Protein AF-A0A948D9I6-F1 (afdb_monomer)

Radius of gyration: 40.68 Å; Cα contacts (8 Å, |Δi|>4): 259; chains: 1; bounding box: 87×54×115 Å

Nearest PDB structures (foldseek):
  5o2q-assembly1_A  TM=5.707E-01  e=1.594E-01  Homo sapiens
  5o2p-assembly1_A  TM=5.213E-01  e=1.997E-01  Homo sapiens
  5y31-assembly2_D  TM=5.642E-01  e=3.956E+00  Homo sapiens

Mean predicted aligned error: 20.5 Å

Secondary structure (DSSP, 8-state):
-PPPP-TT-EEEESS-EEETTEEEE-TT-EEEEEEE---SS-TTEEEEEEETTTTEEEEEETTTEEE-----------------PPP----------SSHHHHHHHHHHHHHHHHHHHHHHHHHHHHHHHHHHHHHHHHHTSTHHHHHHHHHHHHTT-HHHHHHT--HHHHHH-HHHHHHH---------SS-PPPPPP-----S-EEEEEEEETTEEEEEEEETTSS-EEEEEEEEETTEEEEEEEEEE-

Structure (mmCIF, N/CA/C/O backbone):
data_AF-A0A948D9I6-F1
#
_entry.id   AF-A0A948D9I6-F1
#
loop_
_atom_site.group_PDB
_atom_site.id
_atom_site.type_symbol
_atom_site.label_atom_id
_atom_site.label_alt_id
_atom_site.label_comp_id
_atom_site.label_asym_id
_atom_site.label_entity_id
_atom_site.label_seq_id
_atom_site.pdbx_PDB_ins_code
_atom_site.Cartn_x
_atom_site.Cartn_y
_atom_site.Cartn_z
_atom_site.occupancy
_atom_site.B_iso_or_equiv
_atom_site.auth_seq_id
_atom_site.auth_comp_id
_atom_site.auth_asym_id
_atom_site.auth_atom_id
_atom_site.pdbx_PDB_model_num
ATOM 1 N N . MET A 1 1 ? 28.625 -15.051 -6.502 1.00 75.62 1 MET A N 1
ATOM 2 C CA . MET A 1 1 ? 28.520 -13.600 -6.261 1.00 75.62 1 MET A CA 1
ATOM 3 C C . MET A 1 1 ? 27.244 -13.161 -6.936 1.00 75.62 1 MET A C 1
ATOM 5 O O . MET A 1 1 ? 27.144 -13.342 -8.142 1.00 75.62 1 MET A O 1
ATOM 9 N N . GLU A 1 2 ? 26.243 -12.729 -6.173 1.00 79.62 2 GLU A N 1
ATOM 10 C CA . GLU A 1 2 ? 25.077 -12.085 -6.782 1.00 79.62 2 GLU A CA 1
ATOM 11 C C . GLU A 1 2 ? 25.516 -10.707 -7.304 1.00 79.62 2 GLU A C 1
ATOM 13 O O . GLU A 1 2 ? 26.332 -10.055 -6.644 1.00 79.62 2 GLU A O 1
ATOM 18 N N . PRO A 1 3 ? 25.066 -10.293 -8.499 1.00 87.88 3 PRO A N 1
ATOM 19 C CA . PRO A 1 3 ? 25.384 -8.975 -9.026 1.00 87.88 3 PRO A CA 1
ATOM 20 C C . PRO A 1 3 ? 24.837 -7.888 -8.091 1.00 87.88 3 PRO A C 1
ATOM 22 O O . PRO A 1 3 ? 23.737 -8.004 -7.549 1.00 87.88 3 PRO A O 1
ATOM 25 N N . GLU A 1 4 ? 25.628 -6.840 -7.879 1.00 94.12 4 GLU A N 1
ATOM 26 C CA . GLU A 1 4 ? 25.226 -5.705 -7.056 1.00 94.12 4 GLU A CA 1
ATOM 27 C C . GLU A 1 4 ? 24.235 -4.829 -7.834 1.00 94.12 4 GLU A C 1
ATOM 29 O O . GLU A 1 4 ? 24.571 -4.311 -8.895 1.00 94.12 4 GLU A O 1
ATOM 34 N N . ILE A 1 5 ? 23.018 -4.682 -7.303 1.00 95.88 5 ILE A N 1
ATOM 35 C CA . ILE A 1 5 ? 21.972 -3.816 -7.866 1.00 95.88 5 ILE A CA 1
ATOM 36 C C . ILE A 1 5 ? 22.394 -2.349 -7.710 1.00 95.88 5 ILE A C 1
ATOM 38 O O . ILE A 1 5 ? 22.674 -1.919 -6.589 1.00 95.88 5 ILE A O 1
ATOM 42 N N . GLN A 1 6 ? 22.382 -1.589 -8.805 1.00 96.69 6 GLN A N 1
ATOM 43 C CA . GLN A 1 6 ? 22.727 -0.167 -8.880 1.00 96.69 6 GLN A CA 1
ATOM 44 C C . GLN A 1 6 ? 21.484 0.709 -9.148 1.00 96.69 6 GLN A C 1
ATOM 46 O O . GLN A 1 6 ? 20.477 0.224 -9.671 1.00 96.69 6 GLN A O 1
ATOM 51 N N . PRO A 1 7 ? 21.515 2.019 -8.827 1.00 97.50 7 PRO A N 1
ATOM 52 C CA . PRO A 1 7 ? 20.472 2.947 -9.261 1.00 97.50 7 PRO A CA 1
ATOM 53 C C . PRO A 1 7 ? 20.331 2.950 -10.791 1.00 97.50 7 PRO A C 1
ATOM 55 O O . PRO A 1 7 ? 21.321 3.019 -11.517 1.00 97.50 7 PRO A O 1
ATOM 58 N N . GLY A 1 8 ? 19.094 2.896 -11.278 1.00 95.81 8 GLY A N 1
ATOM 59 C CA . GLY A 1 8 ? 18.741 2.772 -12.692 1.00 95.81 8 GLY A CA 1
ATOM 60 C C . GLY A 1 8 ? 18.515 1.333 -13.162 1.00 95.81 8 GLY A C 1
ATOM 61 O O . GLY A 1 8 ? 17.932 1.142 -14.231 1.00 95.81 8 GLY A O 1
ATOM 62 N N . ASP A 1 9 ? 18.904 0.326 -12.376 1.00 96.06 9 ASP A N 1
ATOM 63 C CA . ASP A 1 9 ? 18.639 -1.068 -12.723 1.00 96.06 9 ASP A CA 1
ATOM 64 C C . ASP A 1 9 ? 17.145 -1.394 -12.637 1.00 96.06 9 ASP A C 1
ATOM 66 O O . ASP A 1 9 ? 16.429 -0.966 -11.725 1.00 96.06 9 ASP A O 1
ATOM 70 N N . VAL A 1 10 ? 16.687 -2.208 -13.589 1.00 96.00 10 VAL A N 1
ATOM 71 C CA . VAL A 1 10 ? 15.328 -2.753 -13.612 1.00 96.00 10 VAL A CA 1
ATOM 72 C C . VAL A 1 10 ? 15.345 -4.128 -12.959 1.00 96.00 10 VAL A C 1
ATOM 74 O O . VAL A 1 10 ? 15.964 -5.071 -13.456 1.00 96.00 10 VAL A O 1
ATOM 77 N N . CYS A 1 11 ? 14.639 -4.244 -11.844 1.00 96.88 11 CYS A N 1
ATOM 78 C CA . CYS A 1 11 ? 14.504 -5.474 -11.080 1.00 96.88 11 CYS A CA 1
ATOM 79 C C . CYS A 1 11 ? 13.076 -6.010 -11.175 1.00 96.88 11 CYS A C 1
ATOM 81 O O . CYS A 1 11 ? 12.123 -5.256 -11.339 1.00 96.88 11 CYS A O 1
ATOM 83 N N . GLU A 1 12 ? 12.929 -7.321 -11.055 1.00 97.50 12 GLU A N 1
ATOM 84 C CA . GLU A 1 12 ? 11.641 -7.997 -10.943 1.00 97.50 12 GLU A CA 1
ATOM 85 C C . GLU A 1 12 ? 11.328 -8.262 -9.467 1.00 97.50 12 GLU A C 1
ATOM 87 O O . GLU A 1 12 ? 12.182 -8.745 -8.717 1.00 97.50 12 GLU A O 1
ATOM 92 N N . LEU A 1 13 ? 10.103 -7.973 -9.039 1.00 97.88 13 LEU A N 1
ATOM 93 C CA . LEU A 1 13 ? 9.649 -8.271 -7.685 1.00 97.88 13 LEU A CA 1
ATOM 94 C C . LEU A 1 13 ? 9.333 -9.756 -7.495 1.00 97.88 13 LEU A C 1
ATOM 96 O O . LEU A 1 13 ? 8.512 -10.338 -8.204 1.00 97.88 13 LEU A O 1
ATOM 100 N N . ARG A 1 14 ? 9.940 -10.382 -6.482 1.00 97.75 14 ARG A N 1
ATOM 101 C CA . ARG A 1 14 ? 9.739 -11.811 -6.179 1.00 97.75 14 ARG A CA 1
ATOM 102 C C . ARG A 1 14 ? 8.359 -12.117 -5.597 1.00 97.75 14 ARG A C 1
ATOM 104 O O . ARG A 1 14 ? 7.850 -13.226 -5.790 1.00 97.75 14 ARG A O 1
ATOM 111 N N . GLY A 1 15 ? 7.775 -11.162 -4.880 1.00 96.88 15 GLY A N 1
ATOM 112 C CA . GLY A 1 15 ? 6.506 -11.293 -4.170 1.00 96.88 15 GLY A CA 1
ATOM 113 C C . GLY A 1 15 ? 5.647 -10.042 -4.296 1.00 96.88 15 GLY A C 1
ATOM 114 O O . GLY A 1 15 ? 6.069 -9.041 -4.867 1.00 96.88 15 GLY A O 1
ATOM 115 N N . GLU A 1 16 ? 4.429 -10.133 -3.776 1.00 97.56 16 GLU A N 1
ATOM 116 C CA . GLU A 1 16 ? 3.540 -8.986 -3.624 1.00 97.56 16 GLU A CA 1
ATOM 117 C C . GLU A 1 16 ? 3.951 -8.177 -2.391 1.00 97.56 16 GLU A C 1
ATOM 119 O O . GLU A 1 16 ? 4.316 -8.752 -1.362 1.00 97.56 16 GLU A O 1
ATOM 124 N N . VAL A 1 17 ? 3.883 -6.851 -2.491 1.00 97.06 17 VAL A N 1
ATOM 125 C CA . VAL A 1 17 ? 4.179 -5.945 -1.378 1.00 97.06 17 VAL A CA 1
ATOM 126 C C . VAL A 1 17 ? 2.910 -5.177 -1.037 1.00 97.06 17 VAL A C 1
ATOM 128 O O . VAL A 1 17 ? 2.450 -4.337 -1.812 1.00 97.06 17 VAL A O 1
ATOM 131 N N . THR A 1 18 ? 2.348 -5.455 0.137 1.00 97.12 18 THR A N 1
ATOM 132 C CA . THR A 1 18 ? 1.143 -4.797 0.658 1.00 97.12 18 THR A CA 1
ATOM 133 C C . THR A 1 18 ? 1.492 -3.785 1.741 1.00 97.12 18 THR A C 1
ATOM 135 O O . THR A 1 18 ? 2.233 -4.097 2.674 1.00 97.12 18 THR A O 1
ATOM 138 N N . VAL A 1 19 ? 0.915 -2.588 1.663 1.00 93.88 19 VAL A N 1
ATOM 139 C CA . VAL A 1 19 ? 1.060 -1.532 2.672 1.00 93.88 19 VAL A CA 1
ATOM 140 C C . VAL A 1 19 ? -0.320 -1.007 3.035 1.00 93.88 19 VAL A C 1
ATOM 142 O O . VAL A 1 19 ? -1.055 -0.566 2.156 1.00 93.88 19 VAL A O 1
ATOM 145 N N . ALA A 1 20 ? -0.657 -1.034 4.329 1.00 92.38 20 ALA A N 1
ATOM 146 C CA . ALA A 1 20 ? -1.967 -0.610 4.837 1.00 92.38 20 ALA A CA 1
ATOM 147 C C . ALA A 1 20 ? -3.132 -1.265 4.063 1.00 92.38 20 ALA A C 1
ATOM 149 O O . ALA A 1 20 ? -3.986 -0.578 3.505 1.00 92.38 20 ALA A O 1
ATOM 150 N N . ASP A 1 21 ? -3.094 -2.598 3.965 1.00 93.94 21 ASP A N 1
ATOM 151 C CA . ASP A 1 21 ? -4.097 -3.439 3.290 1.00 93.94 21 ASP A CA 1
ATOM 152 C C . ASP A 1 21 ? -4.298 -3.156 1.789 1.00 93.94 21 ASP A C 1
ATOM 154 O O . ASP A 1 21 ? -5.237 -3.651 1.171 1.00 93.94 21 ASP A O 1
ATOM 158 N N . SER A 1 22 ? -3.399 -2.380 1.176 1.00 93.88 22 SER A N 1
ATOM 159 C CA . SER A 1 22 ? -3.403 -2.077 -0.256 1.00 93.88 22 SER A CA 1
ATOM 160 C C . SER A 1 22 ? -2.155 -2.639 -0.931 1.00 93.88 22 SER A C 1
ATOM 162 O O . SER A 1 22 ? -1.048 -2.524 -0.401 1.00 93.88 22 SER A O 1
ATOM 164 N N . ILE A 1 23 ? -2.316 -3.216 -2.122 1.00 97.38 23 ILE A N 1
ATOM 165 C CA . ILE A 1 23 ? -1.201 -3.726 -2.929 1.00 97.38 23 ILE A CA 1
ATOM 166 C C . ILE A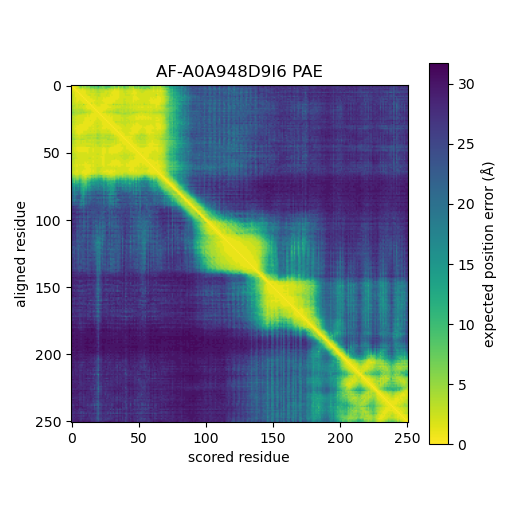 1 23 ? -0.411 -2.535 -3.479 1.00 97.38 23 ILE A C 1
ATOM 168 O O . ILE A 1 23 ? -0.924 -1.758 -4.285 1.00 97.38 23 ILE A O 1
ATOM 172 N N . ALA A 1 24 ? 0.831 -2.375 -3.020 1.00 97.81 24 ALA A N 1
ATOM 173 C CA . ALA A 1 24 ? 1.747 -1.353 -3.517 1.00 97.81 24 ALA A CA 1
ATOM 174 C C . ALA A 1 24 ? 2.506 -1.833 -4.756 1.00 97.81 24 ALA A C 1
ATOM 176 O O . ALA A 1 24 ? 2.771 -1.029 -5.651 1.00 97.81 24 ALA A O 1
ATOM 177 N N . PHE A 1 25 ? 2.827 -3.126 -4.799 1.00 98.19 25 PHE A N 1
ATOM 178 C CA . PHE A 1 25 ? 3.452 -3.762 -5.947 1.00 98.19 25 PHE A CA 1
ATOM 179 C C . PHE A 1 25 ? 2.949 -5.187 -6.134 1.00 98.19 25 PHE A C 1
ATOM 181 O O . PHE A 1 25 ? 2.835 -5.944 -5.164 1.00 98.19 25 PHE A O 1
ATOM 188 N N . ALA A 1 26 ? 2.702 -5.560 -7.384 1.00 98.12 26 ALA A N 1
ATOM 189 C CA . ALA A 1 26 ? 2.322 -6.913 -7.747 1.00 98.12 26 ALA A CA 1
ATOM 190 C C . ALA A 1 26 ? 3.552 -7.829 -7.861 1.00 98.12 26 ALA A C 1
ATOM 192 O O . ALA A 1 26 ? 4.665 -7.411 -8.187 1.00 98.12 26 ALA A O 1
ATOM 193 N N . ARG A 1 27 ? 3.345 -9.128 -7.640 1.00 97.81 27 ARG A N 1
ATOM 194 C CA . ARG A 1 27 ? 4.383 -10.136 -7.885 1.00 97.81 27 ARG A CA 1
ATOM 195 C C . ARG A 1 27 ? 4.780 -10.152 -9.366 1.00 97.81 27 ARG A C 1
ATOM 197 O O . ARG A 1 27 ? 3.914 -10.223 -10.232 1.00 97.81 27 ARG A O 1
ATOM 204 N N . GLY A 1 28 ? 6.083 -10.164 -9.645 1.00 96.62 28 GLY A N 1
ATOM 205 C CA . GLY A 1 28 ? 6.633 -10.130 -11.004 1.00 96.62 28 GLY A CA 1
ATOM 206 C C . GLY A 1 28 ? 6.649 -8.734 -11.633 1.00 96.62 28 GLY A C 1
ATOM 207 O O . GLY A 1 28 ? 7.034 -8.592 -12.793 1.00 96.62 28 GLY A O 1
ATOM 208 N N . GLU A 1 29 ? 6.235 -7.697 -10.899 1.00 97.19 29 GLU A N 1
ATOM 209 C CA . GLU A 1 29 ? 6.289 -6.321 -11.385 1.00 97.19 29 GLU A CA 1
ATOM 210 C C . GLU A 1 29 ? 7.744 -5.878 -11.586 1.00 97.19 29 GLU A C 1
ATOM 212 O O . GLU A 1 29 ? 8.629 -6.181 -10.780 1.00 97.19 29 GLU A O 1
ATOM 217 N N . LEU A 1 30 ? 7.986 -5.173 -12.693 1.00 97.00 30 LEU A N 1
ATOM 218 C CA . LEU A 1 30 ? 9.287 -4.599 -13.007 1.00 97.00 30 LEU A CA 1
ATOM 219 C C . LEU A 1 30 ? 9.382 -3.214 -12.385 1.00 97.00 30 LEU A C 1
ATOM 221 O O . LEU A 1 30 ? 8.618 -2.316 -12.735 1.00 97.00 30 LEU A O 1
ATOM 225 N N . VAL A 1 31 ? 10.348 -3.044 -11.496 1.00 97.44 31 VAL A N 1
ATOM 226 C CA . VAL A 1 31 ? 10.592 -1.795 -10.784 1.00 97.44 31 VAL A CA 1
ATOM 227 C C . VAL A 1 31 ? 11.989 -1.286 -11.096 1.00 97.44 31 VAL A C 1
ATOM 229 O O . VAL A 1 31 ? 12.951 -2.053 -11.151 1.00 97.44 31 VAL A O 1
ATOM 232 N N . THR A 1 32 ? 12.103 0.021 -11.297 1.00 97.75 32 THR A N 1
ATOM 233 C CA . THR A 1 32 ? 13.397 0.689 -11.450 1.00 97.75 32 THR A CA 1
ATOM 234 C C . THR A 1 32 ? 13.866 1.171 -10.087 1.00 97.75 32 THR A C 1
ATOM 236 O O . THR A 1 32 ? 13.123 1.859 -9.382 1.00 97.75 32 THR A O 1
ATOM 239 N N . VAL A 1 33 ? 15.098 0.828 -9.716 1.00 98.06 33 VAL A N 1
ATOM 240 C CA . VAL A 1 33 ? 15.727 1.350 -8.497 1.00 98.06 33 VAL A CA 1
ATOM 241 C C . VAL A 1 33 ? 16.101 2.810 -8.726 1.00 98.06 33 VAL A C 1
ATOM 243 O O . VAL A 1 33 ? 16.924 3.107 -9.584 1.00 98.06 33 VAL A O 1
ATOM 246 N N . GLU A 1 34 ? 15.504 3.737 -7.980 1.00 98.06 34 GLU A N 1
ATOM 247 C CA . GLU A 1 34 ? 15.797 5.171 -8.110 1.00 98.06 34 GLU A CA 1
ATOM 248 C C . GLU A 1 34 ? 17.034 5.576 -7.297 1.00 98.06 34 GLU A C 1
ATOM 250 O O . GLU A 1 34 ? 17.864 6.351 -7.766 1.00 98.06 34 GLU A O 1
ATOM 255 N N . GLU A 1 35 ? 17.161 5.059 -6.073 1.00 98.12 35 GLU A N 1
ATOM 256 C CA . GLU A 1 35 ? 18.218 5.432 -5.128 1.00 98.12 35 GLU A CA 1
ATOM 257 C C . GLU A 1 35 ? 18.557 4.249 -4.210 1.00 98.12 35 GLU A C 1
ATOM 259 O O . GLU A 1 35 ? 17.688 3.444 -3.866 1.00 98.12 35 GLU A O 1
ATOM 264 N N . ILE A 1 36 ? 19.815 4.160 -3.767 1.00 98.06 36 ILE A N 1
ATOM 265 C CA . ILE A 1 36 ? 20.234 3.245 -2.700 1.00 98.06 36 ILE A CA 1
ATOM 266 C C . ILE A 1 36 ? 20.483 4.065 -1.437 1.00 98.06 36 ILE A C 1
ATOM 268 O O . ILE A 1 36 ? 21.445 4.827 -1.356 1.00 98.06 36 ILE A O 1
ATOM 272 N N . LYS A 1 37 ? 19.624 3.893 -0.434 1.00 97.44 37 LYS A N 1
ATOM 273 C CA . LYS A 1 37 ? 19.687 4.615 0.837 1.00 97.44 37 LYS A CA 1
ATOM 274 C C . LYS A 1 37 ? 19.414 3.671 1.995 1.00 97.44 37 LYS A C 1
ATOM 276 O O . LYS A 1 37 ? 18.295 3.190 2.150 1.00 97.44 37 LYS A O 1
ATOM 281 N N . LEU A 1 38 ? 20.423 3.448 2.838 1.00 96.12 38 LEU A N 1
ATOM 282 C CA . LEU A 1 38 ? 20.274 2.618 4.032 1.00 96.12 38 LEU A CA 1
ATOM 283 C C . LEU A 1 38 ? 19.254 3.219 5.001 1.00 96.12 38 LEU A C 1
ATOM 285 O O . LEU A 1 38 ? 19.332 4.393 5.371 1.00 96.12 38 LEU A O 1
ATOM 289 N N . ASN A 1 39 ? 18.324 2.383 5.451 1.00 95.19 39 ASN A N 1
ATOM 290 C CA . ASN A 1 39 ? 17.434 2.723 6.545 1.00 95.19 39 ASN A CA 1
ATOM 291 C C . ASN A 1 39 ? 18.147 2.467 7.891 1.00 95.19 39 ASN A C 1
ATOM 293 O O . ASN A 1 39 ? 18.579 1.340 8.137 1.00 95.19 39 ASN A O 1
ATOM 297 N N . PRO A 1 40 ? 18.268 3.470 8.783 1.00 95.31 40 PRO A N 1
ATOM 298 C CA . PRO A 1 40 ? 19.004 3.324 10.041 1.00 95.31 40 PRO A CA 1
ATOM 299 C C . PRO A 1 40 ? 18.359 2.331 11.018 1.00 95.31 40 PRO A C 1
ATOM 301 O O . PRO A 1 40 ? 19.050 1.784 11.871 1.00 95.31 40 PRO A O 1
ATOM 304 N N . GLN A 1 41 ? 17.048 2.097 10.908 1.00 97.50 41 GLN A N 1
ATOM 305 C CA . GLN A 1 41 ? 16.328 1.142 11.755 1.00 97.50 41 GLN A CA 1
ATOM 306 C C . GLN A 1 41 ? 16.300 -0.264 11.147 1.00 97.50 41 GLN A C 1
ATOM 308 O O . GLN A 1 41 ? 16.227 -1.244 11.883 1.00 97.50 41 GLN A O 1
ATOM 313 N N . ARG A 1 42 ? 16.332 -0.359 9.812 1.00 96.94 42 ARG A N 1
ATOM 314 C CA . ARG A 1 42 ? 16.202 -1.614 9.057 1.00 96.94 42 ARG A CA 1
ATOM 315 C C . ARG A 1 42 ? 17.177 -1.652 7.875 1.00 96.94 42 ARG A C 1
ATOM 317 O O . ARG A 1 42 ? 16.751 -1.433 6.739 1.00 96.94 42 ARG A O 1
ATOM 324 N N . PRO A 1 43 ? 18.480 -1.890 8.112 1.00 96.25 43 PRO A N 1
ATOM 325 C CA . PRO A 1 43 ? 19.524 -1.806 7.084 1.00 96.25 43 PRO A CA 1
ATOM 326 C C . PRO A 1 43 ? 19.284 -2.692 5.856 1.00 96.25 43 PRO A C 1
ATOM 328 O O . PRO A 1 43 ? 19.828 -2.420 4.786 1.00 96.25 43 PRO A O 1
ATOM 331 N N . GLU A 1 44 ? 18.462 -3.734 5.999 1.00 96.62 44 GLU A N 1
ATOM 332 C CA . GLU A 1 44 ? 18.060 -4.618 4.913 1.00 96.62 44 GLU A CA 1
ATOM 333 C C . GLU A 1 44 ? 17.170 -3.930 3.858 1.00 96.62 44 GLU A C 1
ATOM 335 O O . GLU A 1 44 ? 17.189 -4.341 2.703 1.00 96.62 44 GLU A O 1
ATOM 340 N N . TYR A 1 45 ? 16.459 -2.847 4.202 1.00 97.75 45 TYR A N 1
ATOM 341 C CA . TYR A 1 45 ? 15.633 -2.054 3.278 1.00 97.75 45 TYR A CA 1
ATOM 342 C C . TYR A 1 45 ? 16.417 -0.857 2.749 1.00 97.75 45 TYR A C 1
ATOM 344 O O . TYR A 1 45 ? 16.408 0.228 3.337 1.00 97.75 45 TYR A O 1
ATOM 352 N N . ARG A 1 46 ? 17.116 -1.057 1.631 1.00 97.62 46 ARG A N 1
ATOM 353 C CA . ARG A 1 46 ? 18.043 -0.058 1.078 1.00 97.62 46 ARG A CA 1
ATOM 354 C C . ARG A 1 46 ? 17.692 0.444 -0.317 1.00 97.62 46 ARG A C 1
ATOM 356 O O . ARG A 1 46 ? 18.247 1.456 -0.727 1.00 97.62 46 ARG A O 1
ATOM 363 N N . TYR A 1 47 ? 16.798 -0.223 -1.042 1.00 98.25 47 TYR A N 1
ATOM 364 C CA . TYR A 1 47 ? 16.482 0.124 -2.429 1.00 98.25 47 TYR A CA 1
ATOM 365 C C . TYR A 1 47 ? 15.214 0.962 -2.499 1.00 98.25 47 TYR A C 1
ATOM 367 O O . TYR A 1 47 ? 14.136 0.470 -2.179 1.00 98.25 47 TYR A O 1
ATOM 375 N N . VAL A 1 48 ? 15.328 2.222 -2.905 1.00 98.19 48 VAL A N 1
ATOM 376 C CA . VAL A 1 48 ? 14.178 3.107 -3.094 1.00 98.19 48 VAL A CA 1
ATOM 377 C C . VAL A 1 48 ? 13.606 2.880 -4.490 1.00 98.19 48 VAL A C 1
ATOM 379 O O . VAL A 1 48 ? 14.307 3.052 -5.486 1.00 98.19 48 VAL A O 1
ATOM 382 N N . VAL A 1 49 ? 12.331 2.508 -4.558 1.00 98.19 49 VAL A N 1
ATOM 383 C CA . VAL A 1 49 ? 11.584 2.298 -5.806 1.00 98.19 49 VAL A CA 1
ATOM 384 C C . VAL A 1 49 ? 10.282 3.094 -5.792 1.00 98.19 49 VAL A C 1
ATOM 386 O O . VAL A 1 49 ? 9.689 3.323 -4.733 1.00 98.19 49 VAL A O 1
ATOM 389 N N . TYR A 1 50 ? 9.808 3.494 -6.969 1.00 98.06 50 TYR A N 1
ATOM 390 C CA . TYR A 1 50 ? 8.528 4.180 -7.135 1.00 98.06 50 TYR A CA 1
ATOM 391 C C . TYR A 1 50 ? 7.417 3.193 -7.516 1.00 98.06 50 TYR A C 1
ATOM 393 O O . TYR A 1 50 ? 7.519 2.494 -8.521 1.00 98.06 50 TYR A O 1
ATOM 401 N N . SER A 1 51 ? 6.339 3.156 -6.731 1.00 97.69 51 SER A N 1
ATOM 402 C CA . SER A 1 51 ? 5.118 2.411 -7.056 1.00 97.69 51 SER A CA 1
ATOM 403 C C . SER A 1 51 ? 4.226 3.254 -7.957 1.00 97.69 51 SER A C 1
ATOM 405 O O . SER A 1 51 ? 3.737 4.313 -7.551 1.00 97.69 51 SER A O 1
ATOM 407 N N . THR A 1 52 ? 3.955 2.753 -9.160 1.00 95.94 52 THR A N 1
ATOM 408 C CA . THR A 1 52 ? 3.014 3.394 -10.091 1.00 95.94 52 THR A CA 1
ATOM 409 C C . THR A 1 52 ? 1.564 3.265 -9.622 1.00 95.94 52 THR A C 1
ATOM 411 O O . THR A 1 52 ? 0.773 4.180 -9.838 1.00 95.94 52 THR A O 1
ATOM 414 N N . MET A 1 53 ? 1.223 2.177 -8.918 1.00 94.25 53 MET A N 1
ATOM 415 C CA . MET A 1 53 ? -0.126 1.937 -8.394 1.00 94.25 53 MET A CA 1
ATOM 416 C C . MET A 1 53 ? -0.518 2.930 -7.297 1.00 94.25 53 MET A C 1
ATOM 418 O O . MET A 1 53 ? -1.635 3.440 -7.286 1.00 94.25 53 MET A O 1
ATOM 422 N N . THR A 1 54 ? 0.396 3.211 -6.366 1.00 96.62 54 THR A N 1
ATOM 423 C CA . THR A 1 54 ? 0.112 4.072 -5.203 1.00 96.62 54 THR A CA 1
ATOM 424 C C . THR A 1 54 ? 0.644 5.496 -5.356 1.00 96.62 54 THR A C 1
ATOM 426 O O . THR A 1 54 ? 0.294 6.370 -4.560 1.00 96.62 54 THR A O 1
ATOM 429 N N . GLY A 1 55 ? 1.502 5.744 -6.350 1.00 96.75 55 GLY A N 1
ATOM 430 C CA . GLY A 1 55 ? 2.146 7.033 -6.587 1.00 96.75 55 GLY A CA 1
ATOM 431 C C . GLY A 1 55 ? 3.168 7.432 -5.515 1.00 96.75 55 GLY A C 1
ATOM 432 O O . GLY A 1 55 ? 3.428 8.622 -5.330 1.00 96.75 55 GLY A O 1
ATOM 433 N N . LYS A 1 56 ? 3.717 6.463 -4.771 1.00 98.00 56 LYS A N 1
ATOM 434 C CA . LYS A 1 56 ? 4.623 6.681 -3.630 1.00 98.00 56 LYS A CA 1
ATOM 435 C C . LYS A 1 56 ? 5.934 5.914 -3.790 1.00 98.00 56 LYS A C 1
ATOM 437 O O . LYS A 1 56 ? 6.005 4.925 -4.514 1.00 98.00 56 LYS A O 1
ATOM 442 N N . ARG A 1 57 ? 6.969 6.370 -3.078 1.00 97.94 57 ARG A N 1
ATOM 443 C CA . ARG A 1 57 ? 8.260 5.678 -2.977 1.00 97.94 57 ARG A CA 1
ATOM 444 C C . ARG A 1 57 ? 8.274 4.724 -1.794 1.00 97.94 57 ARG A C 1
ATOM 446 O O . ARG A 1 57 ? 7.813 5.086 -0.712 1.00 97.94 57 ARG A O 1
ATOM 453 N N . PHE A 1 58 ? 8.851 3.550 -1.998 1.00 97.88 58 PHE A N 1
ATOM 454 C CA . PHE A 1 58 ? 9.021 2.524 -0.976 1.00 97.88 58 PHE A CA 1
ATOM 455 C C . PHE A 1 58 ? 10.478 2.098 -0.926 1.00 97.88 58 PHE A C 1
ATOM 457 O O . PHE A 1 58 ? 11.160 2.079 -1.947 1.00 97.88 58 PHE A O 1
ATOM 464 N N . GLN A 1 59 ? 10.948 1.765 0.272 1.00 97.88 59 GLN A N 1
ATOM 465 C CA . GLN A 1 59 ? 12.212 1.064 0.429 1.00 97.88 59 GLN A CA 1
ATOM 466 C C . GLN A 1 59 ? 11.928 -0.431 0.387 1.00 97.88 59 GLN A C 1
ATOM 468 O O . GLN A 1 59 ? 11.040 -0.892 1.101 1.00 97.88 59 GLN A O 1
ATOM 473 N N . LEU A 1 60 ? 12.674 -1.159 -0.435 1.00 97.94 60 LEU A N 1
ATOM 474 C CA . LEU A 1 60 ? 12.620 -2.608 -0.562 1.00 97.94 60 LEU A CA 1
ATOM 475 C C . LEU A 1 60 ? 13.939 -3.238 -0.129 1.00 97.94 60 LEU A C 1
ATOM 477 O O . LEU A 1 60 ? 15.008 -2.612 -0.155 1.00 97.94 60 LEU A O 1
ATOM 481 N N . SER A 1 61 ? 13.832 -4.497 0.267 1.00 97.69 61 SER A N 1
ATOM 482 C CA . SER A 1 61 ? 14.956 -5.351 0.612 1.00 97.69 61 SER A CA 1
ATOM 483 C C . SER A 1 61 ? 15.531 -6.082 -0.599 1.00 97.69 61 SER A C 1
ATOM 485 O O . SER A 1 61 ? 14.879 -6.268 -1.627 1.00 97.69 61 SER A O 1
ATOM 487 N N . ASP A 1 62 ? 16.773 -6.536 -0.462 1.00 96.81 62 ASP A N 1
ATOM 488 C CA . ASP A 1 62 ? 17.439 -7.431 -1.414 1.00 96.81 62 ASP A CA 1
ATOM 489 C C . ASP A 1 62 ? 16.642 -8.722 -1.672 1.00 96.81 62 ASP A C 1
ATOM 491 O O . ASP A 1 62 ? 16.603 -9.223 -2.792 1.00 96.81 62 ASP A O 1
ATOM 495 N N . ARG A 1 63 ? 15.947 -9.236 -0.652 1.00 97.00 63 ARG A N 1
ATOM 496 C CA . ARG A 1 63 ? 15.118 -10.447 -0.745 1.00 97.00 63 ARG A CA 1
ATOM 497 C C . ARG A 1 63 ? 13.882 -10.277 -1.618 1.00 97.00 63 ARG A C 1
ATOM 499 O O . ARG A 1 63 ? 13.383 -11.274 -2.135 1.00 97.00 63 ARG A O 1
ATOM 506 N N . GLU A 1 64 ? 13.374 -9.058 -1.750 1.00 97.44 64 GLU A N 1
ATOM 507 C CA . GLU A 1 64 ? 12.179 -8.755 -2.544 1.00 97.44 64 GLU A CA 1
ATOM 508 C C . GLU A 1 64 ? 12.518 -8.565 -4.022 1.00 97.44 64 GLU A C 1
ATOM 510 O O . GLU A 1 64 ? 11.669 -8.806 -4.879 1.00 97.44 64 GLU A O 1
ATOM 515 N N . LEU A 1 65 ? 13.764 -8.204 -4.332 1.00 97.38 65 LEU A N 1
ATOM 516 C CA . LEU A 1 65 ? 14.214 -7.923 -5.687 1.00 97.38 65 LEU A CA 1
ATOM 517 C C . LEU A 1 65 ? 14.927 -9.133 -6.303 1.00 97.38 65 LEU A C 1
ATOM 519 O O . LEU A 1 65 ? 15.722 -9.847 -5.691 1.00 97.38 65 LEU A O 1
ATOM 523 N N . LYS A 1 66 ? 14.640 -9.385 -7.574 1.00 96.50 66 LYS A N 1
ATOM 524 C CA . LYS A 1 66 ? 15.417 -10.269 -8.432 1.00 96.50 66 LYS A CA 1
ATOM 525 C C . LYS A 1 66 ? 15.950 -9.419 -9.568 1.00 96.50 66 LYS A C 1
ATOM 527 O O . LYS A 1 66 ? 15.169 -8.869 -10.340 1.00 96.50 66 LYS A O 1
ATOM 532 N N . MET A 1 67 ? 17.272 -9.302 -9.670 1.00 93.94 67 MET A N 1
ATOM 533 C CA . MET A 1 67 ? 17.869 -8.620 -10.810 1.00 93.94 67 MET A CA 1
ATOM 534 C C . MET A 1 67 ? 17.416 -9.355 -12.066 1.00 93.94 67 MET A C 1
ATOM 536 O O . MET A 1 67 ? 17.637 -10.565 -12.200 1.00 93.94 67 MET A O 1
ATOM 540 N N . ARG A 1 68 ? 16.714 -8.646 -12.952 1.00 88.06 68 ARG A N 1
ATOM 541 C CA . ARG A 1 68 ? 16.398 -9.215 -14.249 1.00 88.06 68 ARG A CA 1
ATOM 542 C C . ARG A 1 68 ? 17.734 -9.295 -14.954 1.00 88.06 68 ARG A C 1
ATOM 544 O O . ARG A 1 68 ? 18.366 -8.264 -15.174 1.00 88.06 68 ARG A O 1
ATOM 551 N N . GLU A 1 69 ? 18.188 -10.514 -15.236 1.00 84.44 69 GLU A N 1
ATOM 552 C CA . GLU A 1 69 ? 19.328 -10.709 -16.119 1.00 84.44 69 GLU A CA 1
ATOM 553 C C . GLU A 1 69 ? 19.024 -9.860 -17.339 1.00 84.44 69 GLU A C 1
ATOM 555 O O . GLU A 1 69 ? 17.954 -10.023 -17.939 1.00 84.44 69 GLU A O 1
ATOM 560 N N . LYS A 1 70 ? 19.861 -8.841 -17.571 1.00 73.94 70 LYS A N 1
ATOM 561 C CA . LYS A 1 70 ? 19.692 -7.902 -18.668 1.00 73.94 70 LYS A CA 1
ATOM 562 C C . LYS A 1 70 ? 19.684 -8.792 -19.889 1.00 73.94 70 LYS A C 1
ATOM 564 O O . LYS A 1 70 ? 20.748 -9.233 -20.310 1.00 73.94 70 LYS A O 1
ATOM 569 N N . ALA A 1 71 ? 18.483 -9.148 -20.355 1.00 66.31 71 ALA A N 1
ATOM 570 C CA . ALA A 1 71 ? 18.306 -9.926 -21.557 1.00 66.31 71 ALA A CA 1
ATOM 571 C C . ALA A 1 71 ? 19.061 -9.085 -22.553 1.00 66.31 71 ALA A C 1
ATOM 573 O O . ALA A 1 71 ? 18.669 -7.933 -22.756 1.00 66.31 71 ALA A O 1
ATOM 574 N N . PHE A 1 72 ? 20.232 -9.581 -22.962 1.00 58.47 72 PHE A N 1
ATOM 575 C CA . PHE A 1 72 ? 21.126 -8.891 -23.866 1.00 58.47 72 PHE A CA 1
ATOM 576 C C . PHE A 1 72 ? 20.201 -8.523 -25.006 1.00 58.47 72 PHE A C 1
ATOM 578 O O . PHE A 1 72 ? 19.748 -9.410 -25.731 1.00 58.47 72 PHE A O 1
ATOM 585 N N . ALA A 1 73 ? 19.778 -7.253 -25.050 1.00 56.69 73 ALA A N 1
ATOM 586 C CA . ALA A 1 73 ? 19.035 -6.755 -26.179 1.00 56.69 73 ALA A CA 1
ATOM 587 C C . ALA A 1 73 ? 19.989 -7.115 -27.304 1.00 56.69 73 ALA A C 1
ATOM 589 O O . ALA A 1 73 ? 21.144 -6.678 -27.194 1.00 56.69 73 ALA A O 1
ATOM 590 N N . PRO A 1 74 ? 19.608 -8.033 -28.222 1.00 62.75 74 PRO A N 1
ATOM 591 C CA . PRO A 1 74 ? 20.519 -8.477 -29.259 1.00 62.75 74 PRO A CA 1
ATOM 592 C C . PRO A 1 74 ? 21.058 -7.184 -29.805 1.00 62.75 74 PRO A C 1
ATOM 594 O O . PRO A 1 74 ? 20.238 -6.319 -30.133 1.00 62.75 74 PRO A O 1
ATOM 597 N N . GLU A 1 75 ? 22.377 -6.996 -29.673 1.00 55.94 75 GLU A N 1
ATOM 598 C CA . GLU A 1 75 ? 23.037 -5.773 -30.081 1.00 55.94 75 GLU A CA 1
ATOM 599 C C . GLU A 1 75 ? 22.425 -5.508 -31.438 1.00 55.94 75 GLU A C 1
ATOM 601 O O . GLU A 1 75 ? 22.592 -6.303 -32.368 1.00 55.94 75 GLU A O 1
ATOM 606 N N . TYR A 1 76 ? 21.575 -4.481 -31.510 1.00 51.94 76 TYR A N 1
ATOM 607 C CA . TYR A 1 76 ? 21.123 -3.983 -32.780 1.00 51.94 76 TYR A CA 1
ATOM 608 C C . TYR A 1 76 ? 22.426 -3.362 -33.244 1.00 51.94 76 TYR A C 1
ATOM 610 O O . TYR A 1 76 ? 22.714 -2.194 -32.985 1.00 51.94 76 TYR A O 1
ATOM 618 N N . HIS A 1 77 ? 23.291 -4.205 -33.819 1.00 51.94 77 HIS A N 1
ATOM 619 C CA . HIS A 1 77 ? 24.187 -3.818 -34.860 1.00 51.94 77 HIS A CA 1
ATOM 620 C C . HIS A 1 77 ? 23.232 -3.125 -35.800 1.00 51.94 77 HIS A C 1
ATOM 622 O O . HIS A 1 77 ? 22.508 -3.742 -36.580 1.00 51.94 77 HIS A O 1
ATOM 628 N N . SER A 1 78 ? 23.147 -1.817 -35.587 1.00 56.94 78 SER A N 1
ATOM 629 C CA . SER A 1 78 ? 22.763 -0.857 -36.572 1.00 56.94 78 SER A CA 1
ATOM 630 C C . SER A 1 78 ? 23.787 -1.117 -37.663 1.00 56.94 78 SER A C 1
ATOM 632 O O . SER A 1 78 ? 24.845 -0.496 -37.732 1.00 56.94 78 SER A O 1
ATOM 634 N N . ALA A 1 79 ? 23.519 -2.157 -38.456 1.00 58.03 79 ALA A N 1
ATOM 635 C CA . ALA A 1 79 ? 23.809 -2.156 -39.853 1.00 58.03 79 ALA A CA 1
ATOM 636 C C . ALA A 1 79 ? 23.113 -0.883 -40.300 1.00 58.03 79 ALA A C 1
ATOM 638 O O . ALA A 1 79 ? 21.913 -0.853 -40.563 1.00 58.03 79 ALA A O 1
ATOM 639 N N . ALA A 1 80 ? 23.866 0.211 -40.215 1.00 56.69 80 ALA A N 1
ATOM 640 C CA . ALA A 1 80 ? 23.643 1.380 -41.004 1.00 56.69 80 ALA A CA 1
ATOM 641 C C . ALA A 1 80 ? 23.685 0.851 -42.433 1.00 56.69 80 ALA A C 1
ATOM 643 O O . ALA A 1 80 ? 24.734 0.817 -43.072 1.00 56.69 80 ALA A O 1
ATOM 644 N N . GLU A 1 81 ? 22.552 0.334 -42.903 1.00 58.78 81 GLU A N 1
ATOM 645 C CA . GLU A 1 81 ? 22.292 0.318 -44.317 1.00 58.78 81 GLU A CA 1
ATOM 646 C C . GLU A 1 81 ? 22.462 1.780 -44.735 1.00 58.78 81 GLU A C 1
ATOM 648 O O . GLU A 1 81 ? 21.846 2.666 -44.129 1.00 58.78 81 GLU A O 1
ATOM 653 N N . PRO A 1 82 ? 23.380 2.081 -45.664 1.00 57.16 82 PRO A N 1
ATOM 654 C CA . PRO A 1 82 ? 23.523 3.420 -46.189 1.00 57.16 82 PRO A CA 1
ATOM 655 C C . PRO A 1 82 ? 22.218 3.749 -46.911 1.00 57.16 82 PRO A C 1
ATOM 657 O O . PRO A 1 82 ? 22.009 3.364 -48.061 1.00 57.16 82 PRO A O 1
ATOM 660 N N . TRP A 1 83 ? 21.313 4.421 -46.199 1.00 59.25 83 TRP A N 1
ATOM 661 C CA . TRP A 1 83 ? 20.074 4.944 -46.743 1.00 59.25 83 TRP A CA 1
ATOM 662 C C . TRP A 1 83 ? 20.432 5.810 -47.944 1.00 59.25 83 TRP A C 1
ATOM 664 O O . TRP A 1 83 ? 21.001 6.894 -47.824 1.00 59.25 83 TRP A O 1
ATOM 674 N N . SER A 1 84 ? 20.129 5.278 -49.122 1.00 56.50 84 SER A N 1
ATOM 675 C CA . SER A 1 84 ? 20.134 6.027 -50.363 1.00 56.50 84 SER A CA 1
ATOM 676 C C . SER A 1 84 ? 18.993 7.027 -50.245 1.00 56.50 84 SER A C 1
ATOM 678 O O . SER A 1 84 ? 17.832 6.632 -50.143 1.00 56.50 84 SER A O 1
ATOM 680 N N . SER A 1 85 ? 19.323 8.312 -50.188 1.00 64.50 85 SER A N 1
ATOM 681 C CA . SER A 1 85 ? 18.342 9.391 -50.150 1.00 64.50 85 SER A CA 1
ATOM 682 C C . SER A 1 85 ? 17.318 9.218 -51.282 1.00 64.50 85 SER A C 1
ATOM 684 O O . SER A 1 85 ? 17.728 9.144 -52.445 1.00 64.50 85 SER A O 1
ATOM 686 N N . PRO A 1 86 ? 16.003 9.173 -51.008 1.00 67.94 86 PRO A N 1
ATOM 687 C CA . PRO A 1 86 ? 15.018 9.273 -52.072 1.00 67.94 86 PRO A CA 1
ATOM 688 C C . PRO A 1 86 ? 15.077 10.678 -52.706 1.00 67.94 86 PRO A C 1
ATOM 690 O O . PRO A 1 86 ? 15.348 11.663 -52.009 1.00 67.94 86 PRO A O 1
ATOM 693 N N . PRO A 1 87 ? 14.856 10.796 -54.027 1.00 62.25 87 PRO A N 1
ATOM 694 C CA . PRO A 1 87 ? 14.935 12.065 -54.735 1.00 62.25 87 PRO A CA 1
ATOM 695 C C . PRO A 1 87 ? 13.855 13.041 -54.257 1.00 62.25 87 PRO A C 1
ATOM 697 O O . PRO A 1 87 ? 12.675 12.710 -54.160 1.00 62.25 87 PRO A O 1
ATOM 700 N N . ILE A 1 88 ? 14.298 14.268 -53.989 1.00 55.75 88 ILE A N 1
ATOM 701 C CA . ILE A 1 88 ? 13.481 15.439 -53.668 1.00 55.75 88 ILE A CA 1
ATOM 702 C C . ILE A 1 88 ? 12.552 15.721 -54.857 1.00 55.75 88 ILE A C 1
ATOM 704 O O . ILE A 1 88 ? 12.989 16.201 -55.902 1.00 55.75 88 ILE A O 1
ATOM 708 N N . GLY A 1 89 ? 11.268 15.403 -54.698 1.00 53.84 89 GLY A N 1
ATOM 709 C CA . GLY A 1 89 ? 10.205 15.830 -55.602 1.00 53.84 89 GLY A CA 1
ATOM 710 C C . GLY A 1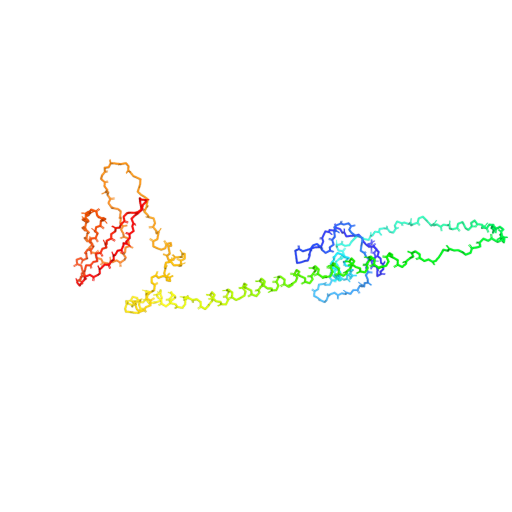 89 ? 9.694 17.223 -55.208 1.00 53.84 89 GLY A C 1
ATOM 711 O O . GLY A 1 89 ? 9.404 17.440 -54.029 1.00 53.84 89 GLY A O 1
ATOM 712 N N . PRO A 1 90 ? 9.571 18.178 -56.145 1.00 64.06 90 PRO A N 1
ATOM 713 C CA . PRO A 1 90 ? 8.974 19.474 -55.872 1.00 64.06 90 PRO A CA 1
ATOM 714 C C . PRO A 1 90 ? 7.452 19.409 -56.070 1.00 64.06 90 PRO A C 1
ATOM 716 O O . PRO A 1 90 ? 6.980 19.089 -57.158 1.00 64.06 90 PRO A O 1
ATOM 719 N N . GLY A 1 91 ? 6.687 19.793 -55.047 1.00 55.28 91 GLY A N 1
ATOM 720 C CA . GLY A 1 91 ? 5.290 20.215 -55.210 1.00 55.28 91 GLY A CA 1
ATOM 721 C C . GLY A 1 91 ? 4.247 19.335 -54.518 1.00 55.28 91 GLY A C 1
ATOM 722 O O . GLY A 1 91 ? 4.126 18.148 -54.798 1.00 55.28 91 GLY A O 1
ATOM 723 N N . GLY A 1 92 ? 3.458 19.963 -53.644 1.00 45.47 92 GLY A N 1
ATOM 724 C CA . GLY A 1 92 ? 2.329 19.356 -52.933 1.00 45.47 92 GLY A CA 1
ATOM 725 C C . GLY A 1 92 ? 2.143 19.979 -51.548 1.00 45.47 92 GLY A C 1
ATOM 726 O O . GLY A 1 92 ? 2.438 19.349 -50.546 1.00 45.47 92 GLY A O 1
ATOM 727 N N . SER A 1 93 ? 1.942 21.295 -51.483 1.00 50.66 93 SER A N 1
ATOM 728 C CA . SER A 1 93 ? 0.668 21.901 -51.055 1.00 50.66 93 SER A CA 1
ATOM 729 C C . SER A 1 93 ? 0.272 21.584 -49.608 1.00 50.66 93 SER A C 1
ATOM 731 O O . SER A 1 93 ? -0.193 20.500 -49.278 1.00 50.66 93 SER A O 1
ATOM 733 N N . ALA A 1 94 ? 0.451 22.602 -48.769 1.00 56.50 94 ALA A N 1
ATOM 734 C CA . ALA A 1 94 ? -0.048 22.725 -47.411 1.00 56.50 94 ALA A CA 1
ATOM 735 C C . ALA A 1 94 ? -1.554 22.440 -47.305 1.00 56.50 94 ALA A C 1
ATOM 737 O O . ALA A 1 94 ? -2.301 23.136 -47.982 1.00 56.50 94 ALA A O 1
ATOM 738 N N . ASP A 1 95 ? -1.978 21.505 -46.438 1.00 51.97 95 ASP A N 1
ATOM 739 C CA . ASP A 1 95 ? -3.231 21.637 -45.662 1.00 51.97 95 ASP A CA 1
ATOM 740 C C . ASP A 1 95 ? -3.427 20.571 -44.548 1.00 51.97 95 ASP A C 1
ATOM 742 O O . ASP A 1 95 ? -4.429 19.857 -44.498 1.00 51.97 95 ASP A O 1
ATOM 746 N N . HIS A 1 96 ? -2.470 20.409 -43.625 1.00 51.72 96 HIS A N 1
ATOM 747 C CA . HIS A 1 96 ? -2.636 19.503 -42.471 1.00 51.72 96 HIS A CA 1
ATOM 748 C C . HIS A 1 96 ? -2.214 20.167 -41.165 1.00 51.72 96 HIS A C 1
ATOM 750 O O . HIS A 1 96 ? -1.224 19.806 -40.537 1.00 51.72 96 HIS A O 1
ATOM 756 N N . GLY A 1 97 ? -2.982 21.157 -40.732 1.00 48.88 97 GLY A N 1
ATOM 757 C CA . GLY A 1 97 ? -2.832 21.704 -39.394 1.00 48.88 97 GLY A CA 1
ATOM 758 C C . GLY A 1 97 ? -4.137 22.317 -38.957 1.00 48.88 97 GLY A C 1
ATOM 759 O O . GLY A 1 97 ? -4.334 23.480 -39.251 1.00 48.88 97 GLY A O 1
ATOM 760 N N . LEU A 1 98 ? -5.013 21.533 -38.315 1.00 57.84 98 LEU A N 1
ATOM 761 C CA . LEU A 1 98 ? -6.117 22.026 -37.466 1.00 57.84 98 LEU A CA 1
ATOM 762 C C . LEU A 1 98 ? -6.883 20.917 -36.699 1.00 57.84 98 LEU A C 1
ATOM 764 O O . LEU A 1 98 ? -7.785 21.239 -35.933 1.00 57.84 98 LEU A O 1
ATOM 768 N N . THR A 1 99 ? -6.547 19.624 -36.820 1.00 54.59 99 THR A N 1
ATOM 769 C CA . THR A 1 99 ? -7.276 18.548 -36.105 1.00 54.59 99 THR A CA 1
ATOM 770 C C . THR A 1 99 ? -6.748 18.211 -34.706 1.00 54.59 99 THR A C 1
ATOM 772 O O . THR A 1 99 ? -7.452 17.543 -33.955 1.00 54.59 99 THR A O 1
ATOM 775 N N . HIS A 1 100 ? -5.576 18.706 -34.291 1.00 53.94 100 HIS A N 1
ATOM 776 C CA . HIS A 1 100 ? -4.986 18.308 -33.002 1.00 53.94 100 HIS A CA 1
ATOM 777 C C . HIS A 1 100 ? -5.542 19.040 -31.767 1.00 53.94 100 HIS A C 1
ATOM 779 O O . HIS A 1 100 ? -5.264 18.636 -30.639 1.00 53.94 100 HIS A O 1
ATOM 785 N N . THR A 1 101 ? -6.329 20.105 -31.937 1.00 54.16 101 THR A N 1
ATOM 786 C CA . THR A 1 101 ? -6.853 20.885 -30.801 1.00 54.16 101 THR A CA 1
ATOM 787 C C . THR A 1 101 ? -8.128 20.302 -30.193 1.00 54.16 101 THR A C 1
ATOM 789 O O . THR A 1 101 ? -8.405 20.570 -29.028 1.00 54.16 101 THR A O 1
ATOM 792 N N . ARG A 1 102 ? -8.877 19.464 -30.926 1.00 56.12 102 ARG A N 1
ATOM 793 C CA . ARG A 1 102 ? -10.112 18.836 -30.417 1.00 56.12 102 ARG A CA 1
ATOM 794 C C . ARG A 1 102 ? -9.848 17.688 -29.438 1.00 56.12 102 ARG A C 1
ATOM 796 O O . ARG A 1 102 ? -10.595 17.518 -28.485 1.00 56.12 102 ARG A O 1
ATOM 803 N N . GLU A 1 103 ? -8.754 16.955 -29.625 1.00 57.84 103 GLU A N 1
ATOM 804 C CA . GLU A 1 103 ? -8.401 15.805 -28.778 1.00 57.84 103 GLU A CA 1
ATOM 805 C C . GLU A 1 103 ? -7.907 16.231 -27.380 1.00 57.84 103 GLU A C 1
ATOM 807 O O . GLU A 1 103 ? -8.167 15.571 -26.374 1.00 57.84 103 GLU A O 1
ATOM 812 N N . LEU A 1 104 ? -7.261 17.399 -27.292 1.00 64.12 104 LEU A N 1
ATOM 813 C CA . LEU A 1 104 ? -6.842 17.999 -26.022 1.00 64.12 104 LEU A CA 1
ATOM 814 C C . LEU A 1 104 ? -8.030 18.519 -25.198 1.00 64.12 104 LEU A C 1
ATOM 816 O O . LEU A 1 104 ? -7.992 18.464 -23.970 1.00 64.12 104 LEU A O 1
ATOM 820 N N . GLU A 1 105 ? -9.093 18.993 -25.850 1.00 66.19 105 GLU A N 1
ATOM 821 C CA . GLU A 1 105 ? -10.272 19.526 -25.161 1.00 66.19 105 GLU A CA 1
ATOM 822 C C . GLU A 1 105 ? -11.088 18.416 -24.473 1.00 66.19 105 GLU A C 1
ATOM 824 O O . GLU A 1 105 ? -11.511 18.577 -23.323 1.00 66.19 105 GLU A O 1
ATOM 829 N N . ASP A 1 106 ? -11.220 17.255 -25.121 1.00 72.00 106 ASP A N 1
ATOM 830 C CA . ASP A 1 106 ? -11.898 16.092 -24.538 1.00 72.00 106 ASP A CA 1
ATOM 831 C C . ASP A 1 106 ? -11.081 15.470 -23.389 1.00 72.00 106 ASP A C 1
ATOM 833 O O . ASP A 1 106 ? -11.645 15.096 -22.356 1.00 72.00 106 ASP A O 1
ATOM 837 N N . SER A 1 107 ? -9.745 15.472 -23.484 1.00 70.19 107 SER A N 1
ATOM 838 C CA . SER A 1 107 ? -8.866 14.992 -22.404 1.00 70.19 107 SER A CA 1
ATOM 839 C C . SER A 1 107 ? -8.906 15.882 -21.147 1.00 70.19 107 SER A C 1
ATOM 841 O O . SER A 1 107 ? -8.875 15.385 -20.016 1.00 70.19 107 SER A O 1
ATOM 843 N N . ILE A 1 108 ? -9.048 17.205 -21.305 1.00 72.75 108 ILE A N 1
ATOM 844 C CA . ILE A 1 108 ? -9.171 18.133 -20.167 1.00 72.75 108 ILE A CA 1
ATOM 845 C C . ILE A 1 108 ? -10.513 17.947 -19.442 1.00 72.75 108 ILE A C 1
ATOM 847 O O . ILE A 1 108 ? -10.550 17.985 -18.205 1.00 72.75 108 ILE A O 1
ATOM 851 N N . LYS A 1 109 ? -11.608 17.701 -20.175 1.00 72.19 109 LYS A N 1
ATOM 852 C CA . LYS A 1 109 ? -12.921 17.413 -19.572 1.00 72.19 109 LYS A CA 1
ATOM 853 C C . LYS A 1 109 ? -12.920 16.111 -18.776 1.00 72.19 109 LYS A C 1
ATOM 855 O O . LYS A 1 109 ? -13.464 16.087 -17.669 1.00 72.19 109 LYS A O 1
ATOM 860 N N . ASP A 1 110 ? -12.265 15.071 -19.284 1.00 78.25 110 ASP A N 1
ATOM 861 C CA . ASP A 1 110 ? -12.201 13.777 -18.601 1.00 78.25 110 ASP A CA 1
ATOM 862 C C . ASP A 1 110 ? -11.377 13.851 -17.298 1.00 78.25 110 ASP A C 1
ATOM 864 O O . ASP A 1 110 ? -11.792 13.372 -16.237 1.00 78.25 110 ASP A O 1
ATOM 868 N N . MET A 1 111 ? -10.264 14.598 -17.309 1.00 72.12 111 MET A N 1
ATOM 869 C CA . MET A 1 111 ? -9.493 14.866 -16.088 1.00 72.12 111 MET A CA 1
ATOM 870 C C . MET A 1 111 ? -10.265 15.691 -15.050 1.00 72.12 111 MET A C 1
ATOM 872 O O . MET A 1 111 ? -10.120 15.448 -13.846 1.00 72.12 111 MET A O 1
ATOM 876 N N . ALA A 1 112 ? -11.069 16.667 -15.481 1.00 81.25 112 ALA A N 1
ATOM 877 C CA . ALA A 1 112 ? -11.879 17.477 -14.573 1.00 81.25 112 ALA A CA 1
ATOM 878 C C . ALA A 1 112 ? -12.974 16.638 -13.898 1.00 81.25 112 ALA A C 1
ATOM 880 O O . ALA A 1 112 ? -13.169 16.749 -12.684 1.00 81.25 112 ALA A O 1
ATOM 881 N N . HIS A 1 113 ? -13.629 15.747 -14.650 1.00 86.31 113 HIS A N 1
ATOM 882 C CA . HIS A 1 113 ? -14.658 14.863 -14.108 1.00 86.31 113 HIS A CA 1
ATOM 883 C C . HIS A 1 113 ? -14.077 13.880 -13.086 1.00 86.31 113 HIS A C 1
ATOM 885 O O . HIS A 1 113 ? -14.590 13.764 -11.971 1.00 86.31 113 HIS A O 1
ATOM 891 N N . ARG A 1 114 ? -12.936 13.251 -13.400 1.00 83.56 114 ARG A N 1
ATOM 892 C CA . ARG A 1 114 ? -12.278 12.300 -12.493 1.00 83.56 114 ARG A CA 1
ATOM 893 C C . ARG A 1 114 ? -11.843 12.949 -11.176 1.00 83.56 114 ARG A C 1
ATOM 895 O O . ARG A 1 114 ? -12.040 12.366 -10.112 1.00 83.56 114 ARG A O 1
ATOM 902 N N . LYS A 1 115 ? -11.301 14.172 -11.221 1.00 88.44 115 LYS A N 1
ATOM 903 C CA . LYS A 1 115 ? -10.951 14.930 -10.006 1.00 88.44 115 LYS A CA 1
ATOM 904 C C . LYS A 1 115 ? -12.189 15.295 -9.190 1.00 88.44 115 LYS A C 1
ATOM 906 O O . LYS A 1 115 ? -12.167 15.155 -7.971 1.00 88.44 115 LYS A O 1
ATOM 911 N N . TRP A 1 116 ? -13.269 15.717 -9.845 1.00 94.50 116 TRP A N 1
ATOM 912 C CA . TRP A 1 116 ? -14.512 16.074 -9.162 1.00 94.50 116 TRP A CA 1
ATOM 913 C C . TRP A 1 116 ? -15.136 14.878 -8.427 1.00 94.50 116 TRP A C 1
ATOM 915 O O . TRP A 1 116 ? -15.527 15.016 -7.270 1.00 94.50 116 TRP A O 1
ATOM 925 N N . VAL A 1 117 ? -15.125 13.686 -9.037 1.00 93.31 117 VAL A N 1
ATOM 926 C CA . VAL A 1 117 ? -15.579 12.443 -8.387 1.00 93.31 117 VAL A CA 1
ATOM 927 C C . VAL A 1 117 ? -14.735 12.117 -7.150 1.00 93.31 117 VAL A C 1
ATOM 929 O O . VAL A 1 117 ? -15.290 11.786 -6.104 1.00 93.31 117 VAL A O 1
ATOM 932 N N . ILE A 1 118 ? -13.408 12.272 -7.219 1.00 93.38 118 ILE A N 1
ATOM 933 C CA . ILE A 1 118 ? -12.523 12.051 -6.061 1.00 93.38 118 ILE A CA 1
ATOM 934 C C . ILE A 1 118 ? -12.853 13.030 -4.923 1.00 93.38 118 ILE A C 1
ATOM 936 O O . ILE A 1 118 ? -12.986 12.608 -3.774 1.00 93.38 118 ILE A O 1
ATOM 940 N N . TYR A 1 119 ? -13.040 14.319 -5.224 1.00 94.38 119 TYR A N 1
ATOM 941 C CA . TYR A 1 119 ? -13.424 15.308 -4.211 1.00 94.38 119 TYR A CA 1
ATOM 942 C C . TYR A 1 119 ? -14.793 15.012 -3.590 1.00 94.38 119 TYR A C 1
ATOM 944 O O . TYR A 1 119 ? -14.948 15.157 -2.378 1.00 94.38 119 TYR A O 1
ATOM 952 N N . LEU A 1 120 ? -15.761 14.550 -4.387 1.00 96.62 120 LEU A N 1
ATOM 953 C CA . LEU A 1 120 ? -17.077 14.145 -3.896 1.00 96.62 120 LEU A CA 1
ATOM 954 C C . LEU A 1 120 ? -16.965 12.978 -2.903 1.00 96.62 120 LEU A C 1
ATOM 956 O O . LEU A 1 120 ? -17.545 13.035 -1.822 1.00 96.62 120 LEU A O 1
ATOM 960 N N . VAL A 1 121 ? -16.178 11.947 -3.231 1.00 95.56 121 VAL A N 1
ATOM 961 C CA . VAL A 1 121 ? -15.960 10.792 -2.344 1.00 95.56 121 VAL A CA 1
ATOM 962 C C . VAL A 1 121 ? -15.296 11.222 -1.035 1.00 95.56 121 VAL A C 1
ATOM 964 O O . VAL A 1 121 ? -15.758 10.832 0.036 1.00 95.56 121 VAL A O 1
ATOM 967 N N . ILE A 1 122 ? -14.268 12.077 -1.094 1.00 95.00 122 ILE A N 1
ATOM 968 C CA . 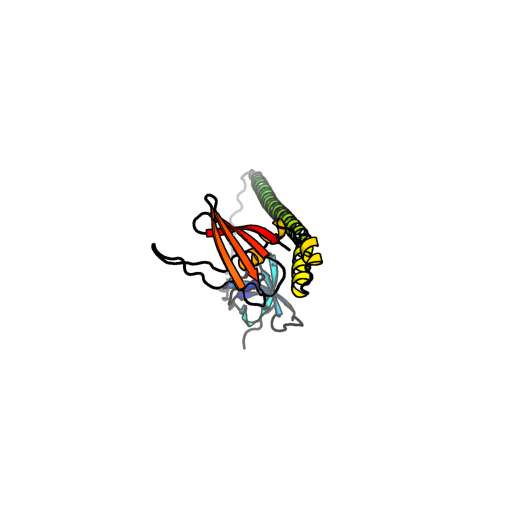ILE A 1 122 ? -13.608 12.614 0.109 1.00 95.00 122 ILE A CA 1
ATOM 969 C C . ILE A 1 122 ? -14.607 13.396 0.974 1.00 95.00 122 ILE A C 1
ATOM 971 O O . ILE A 1 122 ? -14.649 13.198 2.188 1.00 95.00 122 ILE A O 1
ATOM 975 N N . ALA A 1 123 ? -15.442 14.245 0.368 1.00 96.19 123 ALA A N 1
ATOM 976 C CA . ALA A 1 123 ? -16.456 15.006 1.092 1.00 96.19 123 ALA A CA 1
ATOM 977 C C . ALA A 1 123 ? -17.472 14.089 1.793 1.00 96.19 123 ALA A C 1
ATOM 979 O O . ALA A 1 123 ? -17.782 14.303 2.964 1.00 96.19 123 ALA A O 1
ATOM 980 N N . VAL A 1 124 ? -17.939 13.029 1.123 1.00 96.31 124 VAL A N 1
ATOM 981 C CA . VAL A 1 124 ? -18.855 12.041 1.717 1.00 96.31 124 VAL A CA 1
ATOM 982 C C . VAL A 1 124 ? -18.203 11.321 2.898 1.00 96.31 124 VAL A C 1
ATOM 984 O O . VAL A 1 124 ? -18.818 11.219 3.958 1.00 96.31 124 VAL A O 1
ATOM 987 N N . VAL A 1 125 ? -16.951 10.875 2.762 1.00 96.38 125 VAL A N 1
ATOM 988 C CA . VAL A 1 125 ? -16.215 10.206 3.850 1.00 96.38 125 VAL A CA 1
ATOM 989 C C . VAL A 1 125 ? -16.051 11.129 5.060 1.00 96.38 125 VAL A C 1
ATOM 991 O O . VAL A 1 125 ? -16.263 10.693 6.191 1.00 96.38 125 VAL A O 1
ATOM 994 N N . LEU A 1 126 ? -15.740 12.410 4.842 1.00 96.88 126 LEU A N 1
ATOM 995 C CA . LEU A 1 126 ? -15.626 13.394 5.922 1.00 96.88 126 LEU A CA 1
ATOM 996 C C . LEU A 1 126 ? -16.962 13.635 6.635 1.00 96.88 126 LEU A C 1
ATOM 998 O O . LEU A 1 126 ? -16.991 13.691 7.863 1.00 96.88 126 LEU A O 1
ATOM 1002 N N . VAL A 1 127 ? -18.069 13.730 5.892 1.00 96.38 127 VAL A N 1
ATOM 1003 C CA . VAL A 1 127 ? -19.409 13.896 6.478 1.00 96.38 127 VAL A CA 1
ATOM 1004 C C . VAL A 1 127 ? -19.804 12.667 7.297 1.00 96.38 127 VAL A C 1
ATOM 1006 O O . VAL A 1 127 ? -20.245 12.812 8.435 1.00 96.38 127 VAL A O 1
ATOM 1009 N N . VAL A 1 128 ? -19.596 11.458 6.769 1.00 94.88 128 VAL A N 1
ATOM 1010 C CA . VAL A 1 128 ? -19.879 10.212 7.502 1.00 94.88 128 VAL A CA 1
ATOM 1011 C C . VAL A 1 128 ? -19.011 10.115 8.758 1.00 94.88 128 VAL A C 1
ATOM 1013 O O . VAL A 1 128 ? -19.528 9.831 9.838 1.00 94.88 128 VAL A O 1
ATOM 1016 N N . GLY A 1 129 ? -17.715 10.421 8.650 1.00 95.19 129 GLY A N 1
ATOM 1017 C CA . GLY A 1 129 ? -16.797 10.449 9.788 1.00 95.19 129 GLY A CA 1
ATOM 1018 C C . GLY A 1 129 ? -17.232 11.439 10.870 1.00 95.19 129 GLY A C 1
ATOM 1019 O O . GLY A 1 129 ? -17.239 11.090 12.050 1.00 95.19 129 GLY A O 1
ATOM 1020 N N . ALA A 1 130 ? -17.674 12.639 10.485 1.00 93.88 130 ALA A N 1
ATOM 1021 C CA . ALA A 1 130 ? -18.201 13.631 11.418 1.00 93.88 130 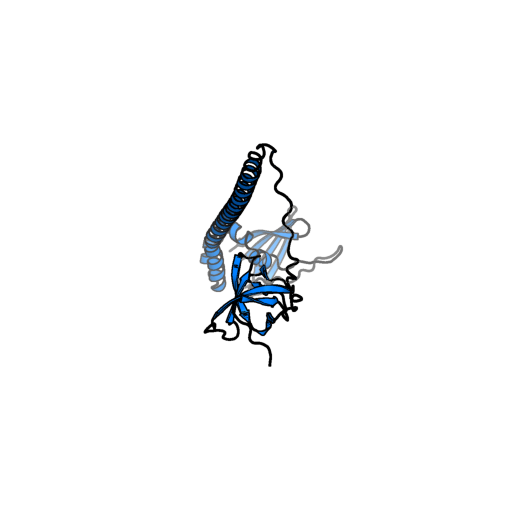ALA A CA 1
ATOM 1022 C C . ALA A 1 130 ? -19.482 13.146 12.119 1.00 93.88 130 ALA A C 1
ATOM 1024 O O . ALA A 1 130 ? -19.603 13.291 13.333 1.00 93.88 130 ALA A O 1
ATOM 1025 N N . VAL A 1 131 ? -20.412 12.514 11.394 1.00 93.25 131 VAL A N 1
ATOM 1026 C CA . VAL A 1 131 ? -21.643 11.951 11.979 1.00 93.25 131 VAL A CA 1
ATOM 1027 C C . VAL A 1 131 ? -21.325 10.842 12.986 1.00 93.25 131 VAL A C 1
ATOM 1029 O O . VAL A 1 131 ? -21.904 10.820 14.074 1.00 93.25 131 VAL A O 1
ATOM 1032 N N . VAL A 1 132 ? -20.383 9.950 12.666 1.00 92.00 132 VAL A N 1
ATOM 1033 C CA . VAL A 1 132 ? -19.930 8.894 13.587 1.00 92.00 132 VAL A CA 1
ATOM 1034 C C . VAL A 1 132 ? -19.246 9.497 14.813 1.00 92.00 132 VAL A C 1
ATOM 1036 O O . VAL A 1 132 ? -19.557 9.102 15.933 1.00 92.00 132 VAL A O 1
ATOM 1039 N N . ALA A 1 133 ? -18.369 10.487 14.632 1.00 90.31 133 ALA A N 1
ATOM 1040 C CA . ALA A 1 133 ? -17.696 11.165 15.737 1.00 90.31 133 ALA A CA 1
ATOM 1041 C C . ALA A 1 133 ? -18.696 11.852 16.678 1.00 90.31 133 ALA A C 1
ATOM 1043 O O . ALA A 1 133 ? -18.605 11.684 17.893 1.00 90.31 133 ALA A O 1
ATOM 1044 N N . VAL A 1 134 ? -19.694 12.558 16.133 1.00 89.12 134 VAL A N 1
ATOM 1045 C CA . VAL A 1 134 ? -20.777 13.158 16.926 1.00 89.12 134 VAL A CA 1
ATOM 1046 C C . VAL A 1 134 ? -21.549 12.079 17.676 1.00 89.12 134 VAL A C 1
ATOM 1048 O O . VAL A 1 134 ? -21.763 12.228 18.875 1.00 89.12 134 VAL A O 1
ATOM 1051 N N . ARG A 1 135 ? -21.903 10.964 17.020 1.00 82.31 135 ARG A N 1
ATOM 1052 C CA . ARG A 1 135 ? -22.592 9.842 17.674 1.00 82.31 135 ARG A CA 1
ATOM 1053 C C . ARG A 1 135 ? -21.781 9.249 18.821 1.00 82.31 135 ARG A C 1
ATOM 1055 O O . ARG A 1 135 ? -22.349 9.031 19.886 1.00 82.31 135 ARG A O 1
ATOM 1062 N N . LEU A 1 136 ? -20.478 9.049 18.642 1.00 79.00 136 LEU A N 1
ATOM 1063 C CA . LEU A 1 136 ? -19.585 8.538 19.685 1.00 79.00 136 LEU A CA 1
ATOM 1064 C C . LEU A 1 136 ? -19.436 9.518 20.854 1.00 79.00 136 LEU A C 1
ATOM 1066 O O . LEU A 1 136 ? -19.453 9.093 22.006 1.00 79.00 136 LEU A O 1
ATOM 1070 N N . ILE A 1 137 ? -19.347 10.821 20.578 1.00 76.31 137 ILE A N 1
ATOM 1071 C CA . ILE A 1 137 ? -19.316 11.851 21.625 1.00 76.31 137 ILE A CA 1
ATOM 1072 C C . ILE A 1 137 ? -20.642 11.858 22.394 1.00 76.31 137 ILE A C 1
ATOM 1074 O O . ILE A 1 137 ? -20.621 11.834 23.621 1.00 76.31 137 ILE A O 1
ATOM 1078 N N . THR A 1 138 ? -21.783 11.803 21.698 1.00 72.56 138 THR A N 1
ATOM 1079 C CA . THR A 1 138 ? -23.100 11.742 22.354 1.00 72.56 138 THR A CA 1
ATOM 1080 C C . THR A 1 138 ? -23.340 10.436 23.109 1.00 72.56 138 THR A C 1
ATOM 1082 O O . THR A 1 138 ? -24.027 10.454 24.124 1.00 72.56 138 THR A O 1
ATOM 1085 N N . ALA A 1 139 ? -22.763 9.317 22.658 1.00 67.06 139 ALA A N 1
ATOM 1086 C CA . ALA A 1 139 ? -22.834 8.036 23.358 1.00 67.06 139 ALA A CA 1
ATOM 1087 C C . ALA A 1 139 ? -22.015 8.073 24.655 1.00 67.06 139 ALA A C 1
ATOM 1089 O O . ALA A 1 139 ? -22.483 7.615 25.690 1.00 67.06 139 ALA A O 1
ATOM 1090 N N . LYS A 1 140 ? -20.839 8.713 24.631 1.00 57.56 140 LYS A N 1
ATOM 1091 C CA . LYS A 1 140 ? -19.983 8.876 25.813 1.00 57.56 140 LYS A CA 1
ATOM 1092 C C . LYS A 1 140 ? -20.524 9.888 26.831 1.00 57.56 140 LYS A C 1
ATOM 1094 O O . LYS A 1 140 ? -20.140 9.849 27.993 1.00 57.56 140 LYS A O 1
ATOM 1099 N N . SER A 1 141 ? -21.411 10.788 26.407 1.00 52.66 141 SER A N 1
ATOM 1100 C CA . SER A 1 141 ? -22.185 11.663 27.299 1.00 52.66 141 SER A CA 1
ATOM 1101 C C . SER A 1 141 ? -23.576 11.108 27.635 1.00 52.66 141 SER A C 1
ATOM 1103 O O . SER A 1 141 ? -24.396 11.832 28.196 1.00 52.66 141 SER A O 1
ATOM 1105 N N . GLY A 1 142 ? -23.868 9.861 27.249 1.00 54.34 142 GLY A N 1
ATOM 1106 C CA . GLY A 1 142 ? -25.102 9.166 27.597 1.00 54.34 142 GLY A CA 1
ATOM 1107 C C . GLY A 1 142 ? -25.151 8.740 29.074 1.00 54.34 142 GLY A C 1
ATOM 1108 O O . GLY A 1 142 ? -24.159 8.881 29.790 1.00 54.34 142 GLY A O 1
ATOM 1109 N N . PRO A 1 143 ? -26.290 8.195 29.538 1.00 52.81 143 PRO A N 1
ATOM 1110 C CA . PRO A 1 143 ? -26.598 7.839 30.936 1.00 52.81 143 PRO A CA 1
ATOM 1111 C C . PRO A 1 143 ? -25.707 6.737 31.561 1.00 52.81 143 PRO A C 1
ATOM 1113 O O . PRO A 1 143 ? -26.051 6.135 32.576 1.00 52.81 143 PRO A O 1
ATOM 1116 N N . GLU A 1 144 ? -24.516 6.479 31.024 1.00 50.91 144 GLU A N 1
ATOM 1117 C CA . GLU A 1 144 ? -23.527 5.589 31.642 1.00 50.91 144 GLU A CA 1
ATOM 1118 C C . GLU A 1 144 ? -23.098 6.087 33.035 1.00 50.91 144 GLU A C 1
ATOM 1120 O O . GLU A 1 144 ? -22.750 5.285 33.901 1.00 50.91 144 GLU A O 1
ATOM 1125 N N . GLY A 1 145 ? -23.215 7.396 33.303 1.00 55.22 145 GLY A N 1
ATOM 1126 C CA . GLY A 1 145 ? -23.039 7.957 34.646 1.00 55.22 145 GLY A CA 1
ATOM 1127 C C . GLY A 1 145 ? -24.101 7.499 35.658 1.00 55.22 145 GLY A C 1
ATOM 1128 O O . GLY A 1 145 ? -23.788 7.336 36.839 1.00 55.22 145 GLY A O 1
ATOM 1129 N N . THR A 1 146 ? -25.336 7.243 35.215 1.00 63.44 146 THR A N 1
ATOM 1130 C CA . THR A 1 146 ? -26.437 6.801 36.083 1.00 63.44 146 THR A CA 1
ATOM 1131 C C . THR A 1 146 ? -26.350 5.307 36.388 1.00 63.44 146 THR A C 1
ATOM 1133 O O . THR A 1 146 ? -26.472 4.929 37.552 1.00 63.44 146 THR A O 1
ATOM 1136 N N . LEU A 1 147 ? -26.025 4.459 35.404 1.00 66.75 147 LEU A N 1
ATOM 1137 C CA . LEU A 1 147 ? -25.907 3.007 35.616 1.00 66.75 147 LEU A CA 1
ATOM 1138 C C . LEU A 1 147 ? -24.686 2.621 36.462 1.00 66.75 147 LEU A C 1
ATOM 1140 O O . LEU A 1 147 ? -24.823 1.851 37.413 1.00 66.75 147 LEU A O 1
ATOM 1144 N N . HIS A 1 148 ? -23.505 3.200 36.209 1.00 74.12 148 HIS A N 1
ATOM 1145 C CA . HIS A 1 148 ? -22.341 2.963 37.077 1.00 74.12 148 HIS A CA 1
ATOM 1146 C C . HIS A 1 148 ? -22.606 3.431 38.513 1.00 74.12 148 HIS A C 1
ATOM 1148 O O . HIS A 1 148 ? -22.203 2.773 39.474 1.00 74.12 148 HIS A O 1
ATOM 1154 N N . GLY A 1 149 ? -23.318 4.553 38.663 1.00 75.69 149 GLY A N 1
ATOM 1155 C CA . GLY A 1 149 ? -23.746 5.069 39.955 1.00 75.69 149 GLY A CA 1
ATOM 1156 C C . GLY A 1 149 ? -24.753 4.164 40.667 1.00 75.69 149 GLY A C 1
ATOM 1157 O O . GLY A 1 149 ? -24.673 4.050 41.891 1.00 75.69 149 GLY A O 1
ATOM 1158 N N . PHE A 1 150 ? -25.658 3.530 39.919 1.00 80.12 150 PHE A N 1
ATOM 1159 C CA . PHE A 1 150 ? -26.640 2.570 40.416 1.00 80.12 150 PHE A CA 1
ATOM 1160 C C . PHE A 1 150 ? -25.971 1.270 40.881 1.00 80.12 150 PHE A C 1
ATOM 1162 O O . PHE A 1 150 ? -26.128 0.881 42.036 1.00 80.12 150 PHE A O 1
ATOM 1169 N N . PHE A 1 151 ? -25.138 0.642 40.045 1.00 77.94 151 PHE A N 1
ATOM 1170 C CA . PHE A 1 151 ? -24.444 -0.598 40.413 1.00 77.94 151 PHE A CA 1
ATOM 1171 C C . PHE A 1 151 ? -23.445 -0.400 41.559 1.00 77.94 151 PHE A C 1
ATOM 1173 O O . PHE A 1 151 ? -23.320 -1.266 42.424 1.00 77.94 151 PHE A O 1
ATOM 1180 N N . ALA A 1 152 ? -22.775 0.754 41.628 1.00 79.00 152 ALA A N 1
ATOM 1181 C CA . ALA A 1 152 ? -21.910 1.079 42.759 1.00 79.00 152 ALA A CA 1
ATOM 1182 C C . ALA A 1 152 ? -22.699 1.256 44.072 1.00 79.00 152 ALA A C 1
ATOM 1184 O O . ALA A 1 152 ? -22.179 0.924 45.136 1.00 79.00 152 ALA A O 1
ATOM 1185 N N . ALA A 1 153 ? -23.931 1.778 44.020 1.00 75.69 153 ALA A N 1
ATOM 1186 C CA . ALA A 1 153 ? -24.819 1.843 45.184 1.00 75.69 153 ALA A CA 1
ATOM 1187 C C . ALA A 1 153 ? -25.336 0.447 45.575 1.00 75.69 153 ALA A C 1
ATOM 1189 O O . ALA A 1 153 ? -25.306 0.100 46.755 1.00 75.69 153 ALA A O 1
ATOM 1190 N N . ALA A 1 154 ? -25.684 -0.386 44.588 1.00 77.12 154 ALA A N 1
ATOM 1191 C CA . ALA A 1 154 ? -26.096 -1.774 44.798 1.00 77.12 154 ALA A CA 1
ATOM 1192 C C . ALA A 1 154 ? -25.001 -2.618 45.469 1.00 77.12 154 ALA A C 1
ATOM 1194 O O . ALA A 1 154 ? -25.275 -3.325 46.433 1.00 77.12 154 ALA A O 1
ATOM 1195 N N . GLN A 1 155 ? -23.739 -2.483 45.046 1.00 74.88 155 GLN A N 1
ATOM 1196 C CA . GLN A 1 155 ? -22.606 -3.162 45.694 1.00 74.88 155 GLN A CA 1
ATOM 1197 C C . GLN A 1 155 ? -22.406 -2.758 47.163 1.00 74.88 155 GLN A C 1
ATOM 1199 O O . GLN A 1 155 ? -21.865 -3.540 47.940 1.00 74.88 155 GLN A O 1
ATOM 1204 N N . ARG A 1 156 ? -22.826 -1.546 47.550 1.00 79.75 156 ARG A N 1
ATOM 1205 C CA . ARG A 1 156 ? -22.767 -1.055 48.937 1.00 79.75 156 ARG A CA 1
ATOM 1206 C C . ARG A 1 156 ? -24.049 -1.312 49.733 1.00 79.75 156 ARG A C 1
ATOM 1208 O O . ARG A 1 156 ? -24.093 -0.950 50.904 1.00 79.75 156 ARG A O 1
ATOM 1215 N N . ASN A 1 157 ? -25.063 -1.925 49.121 1.00 77.00 157 ASN A N 1
ATOM 1216 C CA . ASN A 1 157 ? -26.388 -2.132 49.705 1.00 77.00 157 ASN A CA 1
ATOM 1217 C C . ASN A 1 157 ? -27.082 -0.818 50.144 1.00 77.00 157 ASN A C 1
ATOM 1219 O O . ASN A 1 157 ? -27.826 -0.782 51.122 1.00 77.00 157 ASN A O 1
ATOM 1223 N N . ASP A 1 158 ? -26.818 0.280 49.427 1.00 81.94 158 ASP A N 1
ATOM 1224 C CA . ASP A 1 158 ? -27.332 1.625 49.720 1.00 81.94 158 ASP A CA 1
ATOM 1225 C C . ASP A 1 158 ? -28.630 1.888 48.938 1.00 81.94 158 ASP A C 1
ATOM 1227 O O . ASP A 1 158 ? -28.631 2.467 47.847 1.00 81.94 158 ASP A O 1
ATOM 1231 N N . VAL A 1 159 ? -29.745 1.395 49.484 1.00 70.12 159 VAL A N 1
ATOM 1232 C CA . VAL A 1 159 ? -31.070 1.427 48.841 1.00 70.12 159 VAL A CA 1
ATOM 1233 C C . VAL A 1 159 ? -31.555 2.853 48.521 1.00 70.12 159 VAL A C 1
ATOM 1235 O O . VAL A 1 159 ? -32.039 3.059 47.406 1.00 70.12 159 VAL A O 1
ATOM 1238 N N . PRO A 1 160 ? -31.407 3.867 49.399 1.00 76.50 160 PRO A N 1
ATOM 1239 C CA . PRO A 1 160 ? -31.768 5.244 49.057 1.00 76.50 160 PRO A CA 1
ATOM 1240 C C . PRO A 1 160 ? -31.013 5.775 47.832 1.00 76.50 160 PRO A C 1
ATOM 1242 O O . PRO A 1 160 ? -31.634 6.335 46.928 1.00 76.50 160 PRO A O 1
ATOM 1245 N N . ALA A 1 161 ? -29.699 5.533 47.750 1.00 73.38 161 ALA A N 1
ATOM 1246 C CA . ALA A 1 161 ? -28.889 5.961 46.610 1.00 73.38 161 ALA A CA 1
ATOM 1247 C C . ALA A 1 161 ? -29.210 5.186 45.320 1.00 73.38 161 ALA A C 1
ATOM 1249 O O . ALA A 1 161 ? -29.050 5.723 44.222 1.00 73.38 161 ALA A O 1
ATOM 1250 N N . MET A 1 162 ? -29.667 3.933 45.431 1.00 78.31 162 MET A N 1
ATOM 1251 C CA . MET A 1 162 ? -30.192 3.176 44.291 1.00 78.31 162 MET A CA 1
ATOM 1252 C C . MET A 1 162 ? -31.499 3.783 43.773 1.00 78.31 162 MET A C 1
ATOM 1254 O O . MET A 1 162 ? -31.640 3.960 42.567 1.00 78.31 162 MET A O 1
ATOM 1258 N N . MET A 1 163 ? -32.428 4.128 44.669 1.00 75.88 163 MET A N 1
ATOM 1259 C CA . MET A 1 163 ? -33.741 4.675 44.304 1.00 75.88 163 MET A CA 1
ATOM 1260 C C . MET A 1 163 ? -33.647 6.085 43.717 1.00 75.88 163 MET A C 1
ATOM 1262 O O . MET A 1 163 ? -34.363 6.396 42.772 1.00 75.88 163 MET A O 1
ATOM 1266 N N . GLU A 1 164 ? -32.727 6.919 44.209 1.00 76.94 164 GLU A N 1
ATOM 1267 C CA . GLU A 1 164 ? -32.465 8.253 43.645 1.00 76.94 164 GLU A CA 1
ATOM 1268 C C . GLU A 1 164 ? -31.923 8.188 42.204 1.00 76.94 164 GLU A C 1
ATOM 1270 O O . GLU A 1 164 ? -32.080 9.124 41.424 1.00 76.94 164 GLU A O 1
ATOM 1275 N N . ARG A 1 165 ? -31.292 7.066 41.837 1.00 79.81 165 ARG A N 1
ATOM 1276 C CA . ARG A 1 165 ? -30.651 6.842 40.531 1.00 79.81 165 ARG A CA 1
ATOM 1277 C C . ARG A 1 165 ? -31.419 5.859 39.651 1.00 79.81 165 ARG A C 1
ATOM 1279 O O . ARG A 1 165 ? -30.908 5.461 38.604 1.00 79.81 165 ARG A O 1
ATOM 1286 N N . TRP A 1 166 ? -32.610 5.447 40.082 1.00 79.25 166 TRP A N 1
ATOM 1287 C CA . TRP A 1 166 ? -33.452 4.514 39.350 1.00 79.25 166 TRP A CA 1
ATOM 1288 C C . TRP A 1 166 ? -34.078 5.214 38.143 1.00 79.25 166 TRP A C 1
ATOM 1290 O O . TRP A 1 166 ? -34.969 6.049 38.285 1.00 79.25 166 TRP A O 1
ATOM 1300 N N . ASP A 1 167 ? -33.619 4.840 36.951 1.00 78.00 167 ASP A N 1
ATOM 1301 C CA . ASP A 1 167 ? -34.210 5.246 35.679 1.00 78.00 167 ASP A CA 1
ATOM 1302 C C . ASP A 1 167 ? -34.629 3.980 34.907 1.00 78.00 167 ASP A C 1
ATOM 1304 O O . ASP A 1 167 ? -33.767 3.262 34.379 1.00 78.00 167 ASP A O 1
ATOM 1308 N N . PRO A 1 168 ? -35.936 3.659 34.874 1.00 67.56 168 PRO A N 1
ATOM 1309 C CA . PRO A 1 168 ? -36.429 2.424 34.273 1.00 67.56 168 PRO A CA 1
ATOM 1310 C C . PRO A 1 168 ? -36.169 2.360 32.762 1.00 67.56 168 PRO A C 1
ATOM 1312 O O . PRO A 1 168 ? -35.952 1.267 32.233 1.00 67.56 168 PRO A O 1
ATOM 1315 N N . ASP A 1 169 ? -36.127 3.503 32.076 1.00 71.50 169 ASP A N 1
ATOM 1316 C CA . ASP A 1 169 ? -35.892 3.554 30.633 1.00 71.50 169 ASP A CA 1
ATOM 1317 C C . ASP A 1 169 ? -34.407 3.325 30.313 1.00 71.50 169 ASP A C 1
ATOM 1319 O O . ASP A 1 169 ? -34.073 2.605 29.366 1.00 71.50 169 ASP A O 1
ATOM 1323 N N . ALA A 1 170 ? -33.505 3.858 31.146 1.00 68.88 170 ALA A N 1
ATOM 1324 C CA . ALA A 1 170 ? -32.065 3.635 31.012 1.00 68.88 170 ALA A CA 1
ATOM 1325 C C . ALA A 1 170 ? -31.666 2.172 31.290 1.00 68.88 170 ALA A C 1
ATOM 1327 O O . ALA A 1 170 ? -30.857 1.604 30.555 1.00 68.88 170 ALA A O 1
ATOM 1328 N N . LEU A 1 171 ? -32.265 1.538 32.306 1.00 64.38 171 LEU A N 1
ATOM 1329 C CA . LEU A 1 171 ? -32.051 0.119 32.634 1.00 64.38 171 LEU A CA 1
ATOM 1330 C C . LEU A 1 171 ? -32.577 -0.819 31.533 1.00 64.38 171 LEU A C 1
ATOM 1332 O O . LEU A 1 171 ? -31.954 -1.836 31.235 1.00 64.38 171 LEU A O 1
ATOM 1336 N N . ALA A 1 172 ? -33.702 -0.482 30.893 1.00 62.12 172 ALA A N 1
ATOM 1337 C CA . ALA A 1 172 ? -34.286 -1.295 29.823 1.00 62.12 172 ALA A CA 1
ATOM 1338 C C . ALA A 1 172 ? -33.514 -1.220 28.491 1.00 62.12 172 ALA A C 1
ATOM 1340 O O . ALA A 1 172 ? -33.653 -2.119 27.648 1.00 62.12 172 ALA A O 1
ATOM 1341 N N . ALA A 1 173 ? -32.740 -0.150 28.287 1.00 66.19 173 ALA A N 1
ATOM 1342 C CA . ALA A 1 173 ? -31.941 0.086 27.088 1.00 66.19 173 ALA A CA 1
ATOM 1343 C C . ALA A 1 173 ? -30.580 -0.635 27.108 1.00 66.19 173 ALA A C 1
ATOM 1345 O O . ALA A 1 173 ? -30.022 -0.887 26.038 1.00 66.19 173 ALA A O 1
ATOM 1346 N N . ASP A 1 174 ? -30.063 -0.994 28.289 1.00 66.12 174 ASP A N 1
ATOM 1347 C CA . ASP A 1 174 ? -28.771 -1.666 28.436 1.00 66.12 174 ASP A CA 1
ATOM 1348 C C . ASP A 1 174 ? -28.866 -3.190 28.167 1.00 66.12 174 ASP A C 1
ATOM 1350 O O . ASP A 1 174 ? -29.617 -3.905 28.845 1.00 66.12 174 ASP A O 1
ATOM 1354 N N . PRO A 1 175 ? -28.108 -3.737 27.193 1.00 60.09 175 PRO A N 1
ATOM 1355 C CA . PRO A 1 175 ? -28.138 -5.162 26.860 1.00 60.09 175 PRO A CA 1
ATOM 1356 C C . PRO A 1 175 ? -27.704 -6.084 28.009 1.00 60.09 175 PRO A C 1
ATOM 1358 O O . PRO A 1 175 ? -28.256 -7.176 28.139 1.00 60.09 175 PRO A O 1
ATOM 1361 N N . GLY A 1 176 ? -26.755 -5.655 28.851 1.00 59.31 176 GLY A N 1
ATOM 1362 C CA . GLY A 1 176 ? -26.274 -6.445 29.992 1.00 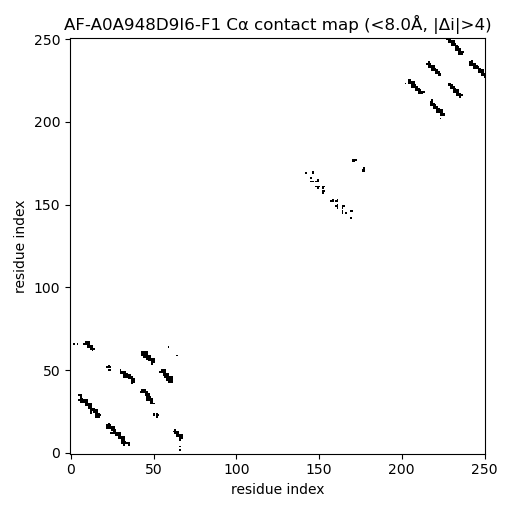59.31 176 GLY A CA 1
ATOM 1363 C C . GLY A 1 176 ? -27.310 -6.541 31.113 1.00 59.31 176 GLY A C 1
ATOM 1364 O O . GLY A 1 176 ? -27.519 -7.604 31.697 1.00 59.31 176 GLY A O 1
ATOM 1365 N N . THR A 1 177 ? -28.040 -5.453 31.351 1.00 53.41 177 THR A N 1
ATOM 1366 C CA . THR A 1 177 ? -29.166 -5.401 32.288 1.00 53.41 177 THR A CA 1
ATOM 1367 C C . THR A 1 177 ? -30.337 -6.245 31.788 1.00 53.41 177 THR A C 1
ATOM 1369 O O . THR A 1 177 ? -30.952 -6.973 32.572 1.00 53.41 177 THR A O 1
ATOM 1372 N N . ARG A 1 178 ? -30.603 -6.247 30.471 1.00 48.47 178 ARG A N 1
ATOM 1373 C CA . ARG A 1 178 ? -31.551 -7.196 29.870 1.00 48.47 178 ARG A CA 1
ATOM 1374 C C . ARG A 1 178 ? -31.142 -8.632 30.156 1.00 48.47 178 ARG A C 1
ATOM 1376 O O . ARG A 1 178 ? -31.995 -9.396 30.576 1.00 48.47 178 ARG A O 1
ATOM 1383 N N . GLU A 1 179 ? -29.881 -9.015 30.002 1.00 41.47 179 GLU A N 1
ATOM 1384 C CA . GLU A 1 179 ? -29.433 -10.388 30.282 1.00 41.47 179 GLU A CA 1
ATOM 1385 C C . GLU A 1 179 ? -29.552 -10.761 31.775 1.00 41.47 179 GLU A C 1
ATOM 1387 O O . GLU A 1 179 ? -29.988 -11.866 32.111 1.00 41.47 179 GLU A O 1
ATOM 1392 N N . PHE A 1 180 ? -29.280 -9.806 32.674 1.00 41.47 180 PHE A N 1
ATOM 1393 C CA . PHE A 1 180 ? -29.437 -9.974 34.123 1.00 41.47 180 PHE A CA 1
ATOM 1394 C C . PHE A 1 180 ? -30.907 -10.168 34.539 1.00 41.47 180 PHE A C 1
ATOM 1396 O O . PHE A 1 180 ? -31.203 -10.990 35.404 1.00 41.47 180 PHE A O 1
ATOM 1403 N N . ILE A 1 181 ? -31.844 -9.478 33.878 1.00 41.56 181 ILE A N 1
ATOM 1404 C CA . ILE A 1 181 ? -33.295 -9.649 34.083 1.00 41.56 181 ILE A CA 1
ATOM 1405 C C . ILE A 1 181 ? -33.830 -10.885 33.323 1.00 41.56 181 ILE A C 1
ATOM 1407 O O . ILE A 1 181 ? -34.793 -11.512 33.757 1.00 41.56 181 ILE A O 1
ATOM 1411 N N . THR A 1 182 ? -33.183 -11.291 32.224 1.00 35.84 182 THR A N 1
ATOM 1412 C CA . THR A 1 182 ? -33.617 -12.380 31.320 1.00 35.84 182 THR A CA 1
ATOM 1413 C C . THR A 1 182 ? -32.845 -13.688 31.551 1.00 35.84 182 THR A C 1
ATOM 1415 O O . THR A 1 182 ? -32.652 -14.490 30.634 1.00 35.84 182 THR A O 1
ATOM 1418 N N . THR A 1 183 ? -32.393 -13.963 32.777 1.00 29.80 183 THR A N 1
ATOM 1419 C CA . THR A 1 183 ? -31.791 -15.268 33.093 1.00 29.80 183 THR A CA 1
ATOM 1420 C C . THR A 1 183 ? -32.882 -16.346 33.246 1.00 29.80 183 THR A C 1
ATOM 1422 O O . THR A 1 183 ? -33.477 -16.516 34.302 1.00 29.80 183 THR A O 1
ATOM 1425 N N . LYS A 1 184 ? -33.122 -17.053 32.128 1.00 34.94 184 LYS A N 1
ATOM 1426 C CA . LYS A 1 184 ? -33.760 -18.374 31.890 1.00 34.94 184 LYS A CA 1
ATOM 1427 C C . LYS A 1 184 ? -34.965 -18.812 32.750 1.00 34.94 184 LYS A C 1
ATOM 1429 O O . LYS A 1 184 ? -34.806 -19.463 33.778 1.00 34.94 184 LYS A O 1
ATOM 1434 N N . PHE A 1 185 ? -36.156 -18.725 32.147 1.00 31.66 185 PHE A N 1
ATOM 1435 C CA . PHE A 1 185 ? -37.257 -19.672 32.372 1.00 31.66 185 PHE A CA 1
ATOM 1436 C C . PHE A 1 185 ? -37.476 -20.511 31.104 1.00 31.66 185 PHE A C 1
ATOM 1438 O O . PHE A 1 185 ? -38.006 -20.022 30.112 1.00 31.66 185 PHE A O 1
ATOM 1445 N N . THR A 1 186 ? -37.083 -21.786 31.125 1.00 29.67 186 THR A N 1
ATOM 1446 C CA . THR A 1 186 ? -37.532 -22.774 30.132 1.00 29.67 186 THR A CA 1
ATOM 1447 C C . THR A 1 186 ? -38.191 -23.928 30.870 1.00 29.67 186 THR A C 1
ATOM 1449 O O . THR A 1 186 ? -37.524 -24.765 31.471 1.00 29.67 186 THR A O 1
ATOM 1452 N N . SER A 1 187 ? -39.521 -23.952 30.839 1.00 31.22 187 SER A N 1
ATOM 1453 C CA . SER A 1 187 ? -40.336 -25.058 31.332 1.00 31.22 187 SER A CA 1
ATOM 1454 C C . SER A 1 187 ? -40.843 -25.852 30.130 1.00 31.22 187 SER A C 1
ATOM 1456 O O . SER A 1 187 ? -41.640 -25.362 29.333 1.00 31.22 187 SER A O 1
ATOM 1458 N N . SER A 1 188 ? -40.354 -27.082 29.997 1.00 30.30 188 SER A N 1
ATOM 1459 C CA . SER A 1 188 ? -40.946 -28.113 29.151 1.00 30.30 188 SER A CA 1
ATOM 1460 C C . SER A 1 188 ? -41.810 -28.998 30.043 1.00 30.30 188 SER A C 1
ATOM 1462 O O . SER A 1 188 ? -41.253 -29.843 30.738 1.00 30.30 188 SER A O 1
ATOM 1464 N N . ALA A 1 189 ? -43.138 -28.855 29.997 1.00 29.02 189 ALA A N 1
ATOM 1465 C CA . ALA A 1 189 ? -44.043 -29.987 30.207 1.00 29.02 189 ALA A CA 1
ATOM 1466 C C . ALA A 1 189 ? -45.491 -29.687 29.795 1.00 29.02 189 ALA A C 1
ATOM 1468 O O . ALA A 1 189 ? -46.113 -28.702 30.187 1.00 29.02 189 ALA A O 1
ATOM 1469 N N . SER A 1 190 ? -46.020 -30.641 29.037 1.00 29.67 190 SER A N 1
ATOM 1470 C CA . SER A 1 190 ? -47.424 -30.961 28.819 1.00 29.67 190 SER A CA 1
ATOM 1471 C C . SER A 1 190 ? -48.278 -30.927 30.093 1.00 29.67 190 SER A C 1
ATOM 1473 O O . SER A 1 190 ? -47.863 -31.452 31.120 1.00 29.67 190 SER A O 1
ATOM 1475 N N . LYS A 1 191 ? -49.500 -30.387 29.960 1.00 37.09 191 LYS A N 1
ATOM 1476 C CA . LYS A 1 191 ? -50.688 -30.551 30.824 1.00 37.09 191 LYS A CA 1
ATOM 1477 C C . LYS A 1 191 ? -50.461 -31.357 32.117 1.00 37.09 191 LYS A C 1
ATOM 1479 O O . LYS A 1 191 ? -50.571 -32.579 32.110 1.00 37.09 191 LYS A O 1
ATOM 1484 N N . GLY A 1 192 ? -50.276 -30.645 33.229 1.00 32.41 192 GLY A N 1
ATOM 1485 C CA . GLY A 1 192 ? -50.421 -31.193 34.578 1.00 32.41 192 GLY A CA 1
ATOM 1486 C C . GLY A 1 192 ? -49.310 -30.764 35.531 1.00 32.41 192 GLY A C 1
ATOM 1487 O O . GLY A 1 192 ? -48.212 -31.297 35.476 1.00 32.41 192 GLY A O 1
ATOM 1488 N N . THR A 1 193 ? -49.660 -29.891 36.480 1.00 30.61 193 THR A N 1
ATOM 1489 C CA . THR A 1 193 ? -48.899 -29.569 37.708 1.00 30.61 193 THR A CA 1
ATOM 1490 C C . THR A 1 193 ? -47.602 -28.768 37.505 1.00 30.61 193 THR A C 1
ATOM 1492 O O . THR A 1 193 ? -46.555 -29.299 37.150 1.00 30.61 193 THR A O 1
ATOM 1495 N N . ILE A 1 194 ? -47.659 -27.463 37.796 1.00 29.75 194 ILE A N 1
ATOM 1496 C CA . ILE A 1 194 ? -46.482 -26.584 37.847 1.00 29.75 194 ILE A CA 1
ATOM 1497 C C . ILE A 1 194 ? -45.757 -26.842 39.173 1.00 29.75 194 ILE A C 1
ATOM 1499 O O . ILE A 1 194 ? -46.315 -26.593 40.239 1.00 29.75 194 ILE A O 1
ATOM 1503 N N . THR A 1 195 ? -44.520 -27.334 39.106 1.00 34.66 195 THR A N 1
ATOM 1504 C CA . THR A 1 195 ? -43.622 -27.453 40.267 1.00 34.66 195 THR A CA 1
ATOM 1505 C C . THR A 1 195 ? -42.601 -26.309 40.193 1.00 34.66 195 THR A C 1
ATOM 1507 O O . THR A 1 195 ? -41.872 -26.255 39.200 1.00 34.66 195 THR A O 1
ATOM 1510 N N . PRO A 1 196 ? -42.544 -25.365 41.155 1.00 36.31 196 PRO A N 1
ATOM 1511 C CA . PRO A 1 196 ? -41.668 -24.197 41.033 1.00 36.31 196 PRO A CA 1
ATOM 1512 C C . PRO A 1 196 ? -40.196 -24.524 41.311 1.00 36.31 196 PRO A C 1
ATOM 1514 O O . PRO A 1 196 ? -39.860 -25.099 42.346 1.00 36.31 196 PRO A O 1
ATOM 1517 N N . GLY A 1 197 ? -39.323 -24.103 40.392 1.00 31.91 197 GLY A N 1
ATOM 1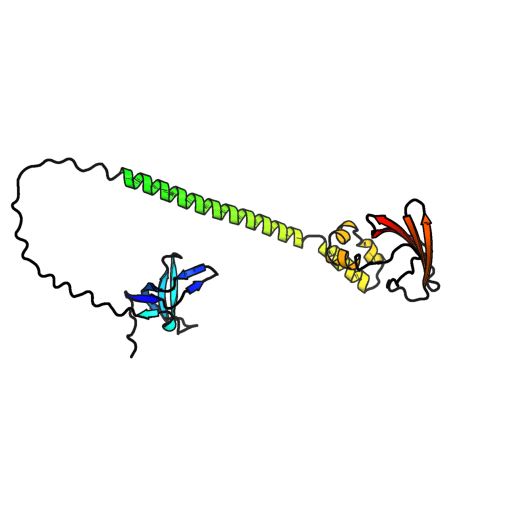518 C CA . GLY A 1 197 ? -37.878 -23.993 40.593 1.00 31.91 197 GLY A CA 1
ATOM 1519 C C . GLY A 1 197 ? -37.506 -22.729 41.378 1.00 31.91 197 GLY A C 1
ATOM 1520 O O . GLY A 1 197 ? -38.228 -21.733 41.371 1.00 31.91 197 GLY A O 1
ATOM 1521 N N . SER A 1 198 ? -36.380 -22.802 42.083 1.00 33.59 198 SER A N 1
ATOM 1522 C CA . SER A 1 198 ? -35.835 -21.798 43.002 1.00 33.59 198 SER A CA 1
ATOM 1523 C C . SER A 1 198 ? -35.525 -20.447 42.348 1.00 33.59 198 SER A C 1
ATOM 1525 O O . SER A 1 198 ? -34.845 -20.393 41.324 1.00 33.59 198 SER A O 1
ATOM 1527 N N . TRP A 1 199 ? -35.919 -19.364 43.018 1.00 34.94 199 TRP A N 1
ATOM 1528 C CA . TRP A 1 199 ? -35.465 -18.003 42.743 1.00 34.94 199 TRP A CA 1
ATOM 1529 C C . TRP A 1 199 ? -34.252 -17.719 43.633 1.00 34.94 199 TRP A C 1
ATOM 1531 O O . TRP A 1 199 ? -34.373 -17.798 44.852 1.00 34.94 199 TRP A O 1
ATOM 1541 N N . ASN A 1 200 ? -33.101 -17.369 43.060 1.00 30.31 200 ASN A N 1
ATOM 1542 C CA . ASN A 1 200 ? -32.006 -16.771 43.829 1.00 30.31 200 ASN A CA 1
ATOM 1543 C C . ASN A 1 200 ? -32.142 -15.248 43.764 1.00 30.31 200 ASN A C 1
ATOM 1545 O O . ASN A 1 200 ? -31.380 -14.569 43.084 1.00 30.31 200 ASN A O 1
ATOM 1549 N N . VAL A 1 201 ? -33.134 -14.710 44.470 1.00 37.50 201 VAL A N 1
ATOM 1550 C CA . VAL A 1 201 ? -32.979 -13.368 45.038 1.00 37.50 201 VAL A CA 1
ATOM 1551 C C . VAL A 1 201 ? -32.209 -13.600 46.331 1.00 37.50 201 VAL A C 1
ATOM 1553 O O . VAL A 1 201 ? -32.626 -14.439 47.127 1.00 37.50 201 VAL A O 1
ATOM 1556 N N . ALA A 1 202 ? -31.064 -12.942 46.521 1.00 33.84 202 ALA A N 1
ATOM 1557 C CA . ALA A 1 202 ? -30.268 -13.060 47.742 1.00 33.84 202 ALA A CA 1
ATOM 1558 C C . ALA A 1 202 ? -30.992 -12.377 48.917 1.00 33.84 202 ALA A C 1
ATOM 1560 O O . ALA A 1 202 ? -30.593 -11.322 49.395 1.00 33.84 202 ALA A O 1
ATOM 1561 N N . LEU A 1 203 ? -32.102 -12.967 49.343 1.00 42.78 203 LEU A N 1
ATOM 1562 C CA . LEU A 1 203 ? -32.773 -12.690 50.598 1.00 42.78 203 LEU A CA 1
ATOM 1563 C C . LEU A 1 203 ? -32.316 -13.804 51.538 1.00 42.78 203 LEU A C 1
ATOM 1565 O O . LEU A 1 203 ? -32.598 -14.977 51.299 1.00 42.78 203 LEU A O 1
ATOM 1569 N N . SER A 1 204 ? -31.522 -13.464 52.553 1.00 41.53 204 SER A N 1
ATOM 1570 C CA . SER A 1 204 ? -31.197 -14.418 53.612 1.00 41.53 204 SER A CA 1
ATOM 1571 C C . SER A 1 204 ? -32.460 -14.687 54.428 1.00 41.53 204 SER A C 1
ATOM 1573 O O . SER A 1 204 ? -33.146 -13.737 54.806 1.00 41.53 204 SER A O 1
ATOM 1575 N N . GLY A 1 205 ? -32.770 -15.959 54.673 1.00 58.34 205 GLY A N 1
ATOM 1576 C CA . GLY A 1 205 ? -33.869 -16.368 55.547 1.00 58.34 205 GLY A CA 1
ATOM 1577 C C . GLY A 1 205 ? -34.807 -17.399 54.928 1.00 58.34 205 GLY A C 1
ATOM 1578 O O . GLY A 1 205 ? -34.659 -17.822 53.776 1.00 58.34 205 GLY A O 1
ATOM 1579 N N . LYS A 1 206 ? -35.772 -17.854 55.729 1.00 58.59 206 LYS A N 1
ATOM 1580 C CA . LYS A 1 206 ? -36.791 -18.812 55.296 1.00 58.59 206 LYS A CA 1
ATOM 1581 C C . LYS A 1 206 ? -37.888 -18.082 54.521 1.00 58.59 206 LYS A C 1
ATOM 1583 O O . LYS A 1 206 ? -38.627 -17.267 55.063 1.00 58.59 206 LYS A O 1
ATOM 1588 N N 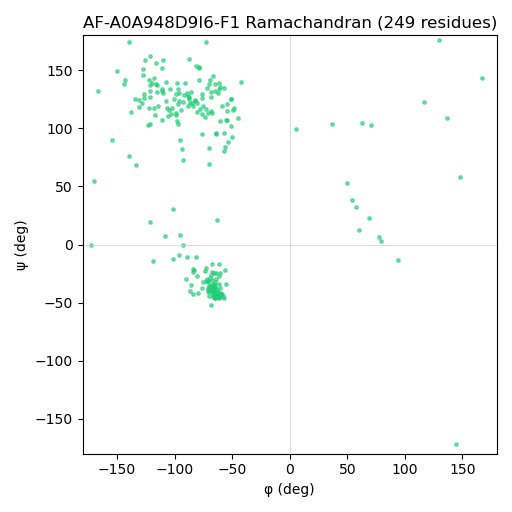. MET A 1 207 ? -37.985 -18.401 53.236 1.00 59.31 207 MET A N 1
ATOM 1589 C CA . MET A 1 207 ? -38.897 -17.741 52.307 1.00 59.31 207 MET A CA 1
ATOM 1590 C C . MET A 1 207 ? -40.197 -18.530 52.159 1.00 59.31 207 MET A C 1
ATOM 1592 O O . MET A 1 207 ? -40.182 -19.728 51.864 1.00 59.31 207 MET A O 1
ATOM 1596 N N . HIS A 1 208 ? -41.323 -17.839 52.293 1.00 68.56 208 HIS A N 1
ATOM 1597 C CA . HIS A 1 208 ? -42.654 -18.357 52.014 1.00 68.56 208 HIS A CA 1
ATOM 1598 C C . HIS A 1 208 ? -43.214 -17.661 50.771 1.00 68.56 208 HIS A C 1
ATOM 1600 O O . HIS A 1 208 ? -43.126 -16.443 50.636 1.00 68.56 208 HIS A O 1
ATOM 1606 N N . TYR A 1 209 ? -43.789 -18.428 49.843 1.00 64.69 209 TYR A N 1
ATOM 1607 C CA . TYR A 1 209 ? -44.449 -17.870 48.665 1.00 64.69 209 TYR A CA 1
ATOM 1608 C C . TYR A 1 209 ? -45.907 -18.309 48.595 1.00 64.69 209 TYR A C 1
ATOM 1610 O O . TYR A 1 209 ? -46.253 -19.456 48.891 1.00 64.69 209 TYR A O 1
ATOM 1618 N N . LYS A 1 210 ? -46.768 -17.383 48.174 1.00 72.75 210 LYS A N 1
ATOM 1619 C CA . LYS A 1 210 ? -48.178 -17.640 47.892 1.00 72.75 210 LYS A CA 1
ATOM 1620 C C . LYS A 1 210 ? -48.525 -17.067 46.529 1.00 72.75 210 LYS A C 1
ATOM 1622 O O . LYS A 1 210 ? -48.460 -15.859 46.316 1.00 72.75 210 LYS A O 1
ATOM 1627 N N . THR A 1 211 ? -48.932 -17.941 45.618 1.00 66.06 211 THR A N 1
ATOM 1628 C CA . THR A 1 211 ? -49.402 -17.547 44.289 1.00 66.06 211 THR A CA 1
ATOM 1629 C C . THR A 1 211 ? -50.923 -17.529 44.276 1.00 66.06 211 THR A C 1
ATOM 1631 O O . THR A 1 211 ? -51.562 -18.494 44.691 1.00 66.06 211 THR A O 1
ATOM 1634 N N . THR A 1 212 ? -51.509 -16.433 43.800 1.00 75.94 212 THR A N 1
ATOM 1635 C CA . THR A 1 212 ? -52.954 -16.320 43.568 1.00 75.94 212 THR A CA 1
ATOM 1636 C C . THR A 1 212 ? -53.176 -15.983 42.100 1.00 75.94 212 THR A C 1
ATOM 1638 O O . THR A 1 212 ? -52.721 -14.939 41.633 1.00 75.94 212 THR A O 1
ATOM 1641 N N . ALA A 1 213 ? -53.850 -16.871 41.370 1.00 69.69 213 ALA A N 1
ATOM 1642 C CA . ALA A 1 213 ? -54.281 -16.588 40.006 1.00 69.69 213 ALA A CA 1
ATOM 1643 C C . ALA A 1 213 ? -55.436 -15.574 40.032 1.00 69.69 213 ALA A C 1
ATOM 1645 O O . ALA A 1 213 ? -56.359 -15.705 40.837 1.00 69.69 213 ALA A O 1
ATOM 1646 N N . LYS A 1 214 ? -55.366 -14.568 39.164 1.00 71.19 214 LYS A N 1
ATOM 1647 C CA . LYS A 1 214 ? -56.440 -13.622 38.855 1.00 71.19 214 LYS A CA 1
ATOM 1648 C C . LYS A 1 214 ? -56.754 -13.706 37.361 1.00 71.19 214 LYS A C 1
ATOM 1650 O O . LYS A 1 214 ? -55.939 -14.192 36.579 1.00 71.19 214 LYS A O 1
ATOM 1655 N N . ASP A 1 215 ? -57.919 -13.207 36.964 1.00 64.44 215 ASP A N 1
ATOM 1656 C CA . ASP A 1 215 ? -58.371 -13.231 35.565 1.00 64.44 215 ASP A CA 1
ATOM 1657 C C . ASP A 1 215 ? -57.438 -12.450 34.611 1.00 64.44 215 ASP A C 1
ATOM 1659 O O . ASP A 1 215 ? -57.478 -12.646 33.399 1.00 64.44 215 ASP A O 1
ATOM 1663 N N . ASP A 1 216 ? -56.568 -11.591 35.153 1.00 65.06 216 ASP A N 1
ATOM 1664 C CA . ASP A 1 216 ? -55.653 -10.693 34.444 1.00 65.06 216 ASP A CA 1
ATOM 1665 C C . ASP A 1 216 ? -54.161 -10.909 34.792 1.00 65.06 216 ASP A C 1
ATOM 1667 O O . ASP A 1 216 ? -53.333 -10.014 34.580 1.00 65.06 216 ASP A O 1
ATOM 1671 N N . GLY A 1 217 ? -53.809 -12.073 35.351 1.00 72.00 217 GLY A N 1
ATOM 1672 C CA . GLY A 1 217 ? -52.426 -12.454 35.656 1.00 72.00 217 GLY A CA 1
ATOM 1673 C C . GLY A 1 217 ? -52.270 -13.269 36.941 1.00 72.00 217 GLY A C 1
ATOM 1674 O O . GLY A 1 217 ? -53.236 -13.686 37.572 1.00 72.00 217 GLY A O 1
ATOM 1675 N N . ALA A 1 218 ? -51.028 -13.497 37.361 1.00 70.38 218 ALA A N 1
ATOM 1676 C CA . ALA A 1 218 ? -50.723 -14.162 38.625 1.00 70.38 218 ALA A CA 1
ATOM 1677 C C . ALA A 1 218 ? -50.105 -13.153 39.593 1.00 70.38 218 ALA A C 1
ATOM 1679 O O . ALA A 1 218 ? -49.180 -12.426 39.241 1.00 70.38 218 ALA A O 1
ATOM 1680 N N . VAL A 1 219 ? -50.598 -13.112 40.829 1.00 68.00 219 VAL A N 1
ATOM 1681 C CA . VAL A 1 219 ? -49.940 -12.365 41.905 1.00 68.00 219 VAL A CA 1
ATOM 1682 C C . VAL A 1 219 ? -49.104 -13.345 42.708 1.00 68.00 219 VAL A C 1
ATOM 1684 O O . VAL A 1 219 ? -49.636 -14.316 43.252 1.00 68.00 219 VAL A O 1
ATOM 1687 N N . VAL A 1 220 ? -47.801 -13.090 42.778 1.00 72.00 220 VAL A N 1
ATOM 1688 C CA . VAL A 1 220 ? -46.872 -13.835 43.625 1.00 72.00 220 VAL A CA 1
ATOM 1689 C C . VAL A 1 220 ? -46.531 -12.949 44.811 1.00 72.00 220 VAL A C 1
ATOM 1691 O O . VAL A 1 220 ? -45.959 -11.872 44.654 1.00 72.00 220 VAL A O 1
ATOM 1694 N N . VAL A 1 221 ? -46.913 -13.394 46.004 1.00 70.06 221 VAL A N 1
ATOM 1695 C CA . VAL A 1 221 ? -46.508 -12.756 47.256 1.00 70.06 221 VAL A CA 1
ATOM 1696 C C . VAL A 1 221 ? -45.378 -13.577 47.846 1.00 70.06 221 VAL A C 1
ATOM 1698 O O . VAL A 1 221 ? -45.525 -14.787 48.025 1.00 70.06 221 VAL A O 1
ATOM 1701 N N . ILE A 1 222 ? -44.265 -12.913 48.126 1.00 69.62 222 ILE A N 1
ATOM 1702 C CA . ILE A 1 222 ? -43.088 -13.487 48.755 1.00 69.62 222 ILE A CA 1
ATOM 1703 C C . ILE A 1 222 ? -42.935 -12.815 50.120 1.00 69.62 222 ILE A C 1
ATOM 1705 O O . ILE A 1 222 ? -42.787 -11.595 50.213 1.00 69.62 222 ILE A O 1
ATOM 1709 N N . THR A 1 223 ? -42.992 -13.614 51.178 1.00 65.94 223 THR A N 1
ATOM 1710 C CA . THR A 1 223 ? -42.784 -13.170 52.559 1.00 65.94 223 THR A CA 1
ATOM 1711 C C . THR A 1 223 ? -41.530 -13.831 53.115 1.00 65.94 223 THR A C 1
ATOM 1713 O O . THR A 1 223 ? -41.298 -15.021 52.885 1.00 65.94 223 THR A O 1
ATOM 1716 N N . ASN A 1 224 ? -40.718 -13.059 53.831 1.00 68.69 224 ASN A N 1
ATOM 1717 C CA . ASN A 1 224 ? -39.576 -13.569 54.577 1.00 68.69 224 ASN A CA 1
ATOM 1718 C C . ASN A 1 224 ? -39.931 -13.517 56.063 1.00 68.69 224 ASN A C 1
ATOM 1720 O O . ASN A 1 224 ? -40.264 -12.448 56.560 1.00 68.69 224 ASN A O 1
ATOM 1724 N N . ASP A 1 225 ? -39.864 -14.647 56.763 1.00 66.44 225 ASP A N 1
ATOM 1725 C CA . ASP A 1 225 ? -40.201 -14.693 58.193 1.00 66.44 225 ASP A CA 1
ATOM 1726 C C . ASP A 1 225 ? -39.195 -13.911 59.064 1.00 66.44 225 ASP A C 1
ATOM 1728 O O . ASP A 1 225 ? -39.475 -13.621 60.224 1.00 66.44 225 ASP A O 1
ATOM 1732 N N . GLU A 1 226 ? -38.012 -13.589 58.527 1.00 62.28 226 GLU A N 1
ATOM 1733 C CA . GLU A 1 226 ? -36.929 -12.905 59.247 1.00 62.28 226 GLU A CA 1
ATOM 1734 C C . GLU A 1 226 ? -36.909 -11.384 59.037 1.00 62.28 226 GLU A C 1
ATOM 1736 O O . GLU A 1 226 ? -36.143 -10.686 59.703 1.00 62.28 226 GLU A O 1
ATOM 1741 N N . VAL A 1 227 ? -37.722 -10.857 58.117 1.00 60.88 227 VAL A N 1
ATOM 1742 C CA . VAL A 1 227 ? -37.759 -9.428 57.784 1.00 60.88 227 VAL A CA 1
ATOM 1743 C C . VAL A 1 227 ? -39.203 -8.953 57.866 1.00 60.88 227 VAL A C 1
ATOM 1745 O O . VAL A 1 227 ? -40.054 -9.472 57.149 1.00 60.88 227 VAL A O 1
ATOM 1748 N N . ASP A 1 228 ? -39.472 -7.952 58.709 1.00 61.06 228 ASP A N 1
ATOM 1749 C CA . ASP A 1 228 ? -40.746 -7.225 58.691 1.00 61.06 228 ASP A CA 1
ATOM 1750 C C . ASP A 1 228 ? -40.849 -6.494 57.345 1.00 61.06 228 ASP A C 1
ATOM 1752 O O . ASP A 1 228 ? -40.211 -5.464 57.112 1.00 61.06 228 ASP A O 1
ATOM 1756 N N . GLY A 1 229 ? -41.530 -7.141 56.404 1.00 60.53 229 GLY A N 1
ATOM 1757 C CA . GLY A 1 229 ? -41.695 -6.665 55.045 1.00 60.53 229 GLY A CA 1
ATOM 1758 C C . GLY A 1 229 ? -42.242 -7.750 54.130 1.00 60.53 229 GLY A C 1
ATOM 1759 O O . GLY A 1 229 ? -41.900 -8.931 54.222 1.00 60.53 229 GLY A O 1
ATOM 1760 N N . SER A 1 230 ? -43.096 -7.351 53.194 1.00 69.81 230 SER A N 1
ATOM 1761 C CA . SER A 1 230 ? -43.602 -8.251 52.155 1.00 69.81 230 SER A CA 1
ATOM 1762 C C . SER A 1 230 ? -43.245 -7.717 50.779 1.00 69.81 230 SER A C 1
ATOM 1764 O O . SER A 1 230 ? -43.383 -6.529 50.505 1.00 69.81 230 SER A O 1
ATOM 1766 N N . VAL A 1 231 ? -42.799 -8.594 49.881 1.00 68.00 231 VAL A N 1
ATOM 1767 C CA . VAL A 1 231 ? -42.630 -8.241 48.471 1.00 68.00 231 VAL A CA 1
ATOM 1768 C C . VAL A 1 231 ? -43.746 -8.918 47.699 1.00 68.00 231 VAL A C 1
ATOM 1770 O O . VAL A 1 231 ? -43.857 -10.142 47.663 1.00 68.00 231 VAL A O 1
ATOM 1773 N N . SER A 1 232 ? -44.598 -8.115 47.077 1.00 72.19 232 SER A N 1
ATOM 1774 C CA . SER A 1 232 ? -45.630 -8.605 46.171 1.00 72.19 232 SER A CA 1
ATOM 1775 C C . SER A 1 232 ? -45.281 -8.202 44.748 1.00 72.19 232 SER A C 1
ATOM 1777 O O . SER A 1 232 ? -44.945 -7.051 44.482 1.00 72.19 232 SER A O 1
ATOM 1779 N N . ALA A 1 233 ? -45.329 -9.164 43.834 1.00 73.31 233 ALA A N 1
ATOM 1780 C CA . ALA A 1 233 ? -45.128 -8.934 42.415 1.00 73.31 233 ALA A CA 1
ATOM 1781 C C . ALA A 1 233 ? -46.374 -9.388 41.655 1.00 73.31 233 ALA A C 1
ATOM 1783 O O . ALA A 1 233 ? -46.841 -10.524 41.798 1.00 73.31 233 ALA A O 1
ATOM 1784 N N . ARG A 1 234 ? -46.917 -8.498 40.828 1.00 76.69 234 ARG A N 1
ATOM 1785 C CA . ARG A 1 234 ? -47.914 -8.857 39.828 1.00 76.69 234 ARG A CA 1
ATOM 1786 C C . ARG A 1 234 ? -47.178 -9.301 38.577 1.00 76.69 234 ARG A C 1
ATOM 1788 O O . ARG A 1 234 ? -46.407 -8.532 38.007 1.00 76.69 234 ARG A O 1
ATOM 1795 N N . MET A 1 235 ? -47.438 -10.525 38.140 1.00 75.44 235 MET A N 1
ATOM 1796 C CA . MET A 1 235 ? -46.882 -11.076 36.916 1.00 75.44 235 MET A CA 1
ATOM 1797 C C . MET A 1 235 ? -47.957 -11.182 35.833 1.00 75.44 235 MET A C 1
ATOM 1799 O O . MET A 1 235 ? -49.096 -11.566 36.107 1.00 75.44 235 MET A O 1
ATOM 1803 N N . VAL A 1 236 ? -47.585 -10.856 34.599 1.00 73.75 236 VAL A N 1
ATOM 1804 C CA . VAL A 1 236 ? -48.442 -10.956 33.414 1.00 73.75 236 VAL A CA 1
ATOM 1805 C C . VAL A 1 236 ? -47.769 -11.884 32.412 1.00 73.75 236 VAL A C 1
ATOM 1807 O O . VAL A 1 236 ? -46.575 -11.754 32.144 1.00 73.75 236 VAL A O 1
ATOM 1810 N N . GLU A 1 237 ? -48.528 -12.829 31.868 1.00 73.81 237 GLU A N 1
ATOM 1811 C CA . GLU A 1 237 ? -48.056 -13.712 30.806 1.00 73.81 237 GLU A CA 1
ATOM 1812 C C . GLU A 1 237 ? -48.293 -13.053 29.446 1.00 73.81 237 GLU A C 1
ATOM 1814 O O . GLU A 1 237 ? -49.407 -12.634 29.127 1.00 73.81 237 GLU A O 1
ATOM 1819 N N . LYS A 1 238 ? -47.244 -12.967 28.631 1.00 63.06 238 LYS A N 1
ATOM 1820 C CA . LYS A 1 238 ? -47.327 -12.529 27.240 1.00 63.06 238 LYS A CA 1
ATOM 1821 C C . LYS A 1 238 ? -46.514 -13.487 26.382 1.00 63.06 238 LYS A C 1
ATOM 1823 O O . LYS A 1 238 ? -45.346 -13.734 26.665 1.00 63.06 238 LYS A O 1
ATOM 1828 N N . ASP A 1 239 ? -47.154 -14.055 25.364 1.00 79.38 239 ASP A N 1
ATOM 1829 C CA . ASP A 1 239 ? -46.527 -14.987 24.419 1.00 79.38 239 ASP A CA 1
ATOM 1830 C C . ASP A 1 239 ? -45.830 -16.189 25.105 1.00 79.38 239 ASP A C 1
ATOM 1832 O O . ASP A 1 239 ? -44.750 -16.619 24.705 1.00 79.38 239 ASP A O 1
ATOM 1836 N N . GLY A 1 240 ? -46.430 -16.721 26.180 1.00 73.19 240 GLY A N 1
ATOM 1837 C CA . GLY A 1 240 ? -45.883 -17.850 26.951 1.00 73.19 240 GLY A CA 1
ATOM 1838 C C . GLY A 1 240 ? -44.745 -17.487 27.912 1.00 73.19 240 GLY A C 1
ATOM 1839 O O . GLY A 1 240 ? -44.132 -18.375 28.505 1.00 73.19 240 GLY A O 1
ATOM 1840 N N . THR A 1 241 ? -44.439 -16.195 28.061 1.00 59.53 241 THR A N 1
ATOM 1841 C CA . THR A 1 241 ? -43.390 -15.682 28.949 1.00 59.53 241 THR A CA 1
ATOM 1842 C C . THR A 1 241 ? -44.009 -14.828 30.052 1.00 59.53 241 THR A C 1
ATOM 1844 O O . THR A 1 241 ? -44.829 -13.952 29.784 1.00 59.53 241 THR A O 1
ATOM 1847 N N . TRP A 1 242 ? -43.620 -15.075 31.303 1.00 73.44 242 TRP A N 1
ATOM 1848 C CA . TRP A 1 242 ? -44.091 -14.308 32.456 1.00 73.44 242 TRP A CA 1
ATOM 1849 C C . TRP A 1 242 ? -43.198 -13.093 32.711 1.00 73.44 242 TRP A C 1
ATOM 1851 O O . TRP A 1 242 ? -41.984 -13.226 32.851 1.00 73.44 242 TRP A O 1
ATOM 1861 N N . TYR A 1 243 ? -43.812 -11.918 32.821 1.00 67.12 243 TYR A N 1
ATOM 1862 C CA . TYR A 1 243 ? -43.152 -10.642 33.095 1.00 67.12 243 TYR A CA 1
ATOM 1863 C C . TYR A 1 243 ? -43.644 -10.067 34.418 1.00 67.12 243 TYR A C 1
ATOM 1865 O O . TYR A 1 243 ? -44.829 -10.169 34.724 1.00 67.12 243 TYR A O 1
ATOM 1873 N N . ILE A 1 244 ? -42.763 -9.424 35.187 1.00 78.06 244 ILE A N 1
ATOM 1874 C CA . ILE A 1 244 ? -43.170 -8.630 36.354 1.00 78.06 244 ILE A CA 1
ATOM 1875 C C . ILE A 1 244 ? -43.752 -7.316 35.829 1.00 78.06 244 ILE A C 1
ATOM 1877 O O . ILE A 1 244 ? -43.035 -6.512 35.242 1.00 78.06 244 ILE A O 1
ATOM 1881 N N . ALA A 1 245 ? -45.056 -7.125 36.006 1.00 71.62 245 ALA A N 1
ATOM 1882 C CA . ALA A 1 245 ? -45.753 -5.909 35.604 1.00 71.62 245 ALA A CA 1
ATOM 1883 C C . ALA A 1 245 ? -45.691 -4.838 36.698 1.00 71.62 245 ALA A C 1
ATOM 1885 O O . ALA A 1 245 ? -45.497 -3.665 36.401 1.00 71.62 245 ALA A O 1
ATOM 1886 N N . GLU A 1 246 ? -45.831 -5.240 37.963 1.00 74.00 246 GLU A N 1
ATOM 1887 C CA . GLU A 1 246 ? -45.799 -4.337 39.116 1.00 74.00 246 GLU A CA 1
ATOM 1888 C C . GLU A 1 246 ? -45.096 -5.033 40.283 1.00 74.00 246 GLU A C 1
ATOM 1890 O O . GLU A 1 246 ? -45.294 -6.229 40.503 1.00 74.00 246 GLU A O 1
ATOM 1895 N N . MET A 1 247 ? -44.291 -4.290 41.043 1.00 77.50 247 MET A N 1
ATOM 1896 C CA . MET A 1 247 ? -43.681 -4.765 42.283 1.00 77.50 247 MET A CA 1
ATOM 1897 C C . MET A 1 247 ? -43.998 -3.778 43.402 1.00 77.50 247 MET A C 1
ATOM 1899 O O . MET A 1 247 ? -43.803 -2.573 43.251 1.00 77.50 247 MET A O 1
ATOM 1903 N N . THR A 1 248 ? -44.496 -4.279 44.525 1.00 75.50 248 THR A N 1
ATOM 1904 C CA . THR A 1 248 ? -44.809 -3.482 45.710 1.00 75.50 248 THR A CA 1
ATOM 1905 C C . THR A 1 248 ? -44.114 -4.086 46.917 1.00 75.50 248 THR A C 1
ATOM 1907 O O . THR A 1 248 ? -44.279 -5.273 47.207 1.00 75.50 248 THR A O 1
ATOM 1910 N N . ILE A 1 249 ? -43.346 -3.251 47.614 1.00 75.88 249 ILE A N 1
ATOM 1911 C CA . ILE A 1 249 ? -42.700 -3.587 48.880 1.00 75.88 249 ILE A CA 1
ATOM 1912 C C . ILE A 1 249 ? -43.596 -3.023 49.980 1.00 75.88 249 ILE A C 1
ATOM 1914 O O . ILE A 1 249 ? -43.710 -1.807 50.134 1.00 75.88 249 ILE A O 1
ATOM 1918 N N . GLY A 1 250 ? -44.311 -3.912 50.663 1.00 73.94 250 GLY A N 1
ATOM 1919 C CA . GLY A 1 250 ? -45.074 -3.579 51.854 1.00 73.94 250 GLY A CA 1
ATOM 1920 C C . GLY A 1 250 ? -44.155 -3.481 53.075 1.00 73.94 250 GLY A C 1
ATOM 1921 O O . GLY A 1 250 ? -43.112 -4.145 53.085 1.00 73.94 250 GLY A O 1
ATOM 1922 N N . PRO A 1 251 ? -44.532 -2.660 54.072 1.00 59.38 251 PRO A N 1
ATOM 1923 C CA . PRO A 1 251 ? -43.882 -2.668 55.377 1.00 59.38 251 PRO A CA 1
ATOM 1924 C C . PRO A 1 251 ? -44.022 -4.026 56.075 1.00 59.38 251 PRO A C 1
ATOM 1926 O O . PRO A 1 251 ? -44.828 -4.873 55.609 1.00 59.38 251 PRO A O 1
#

pLDDT: mean 73.55, std 20.2, range [29.02, 98.25]

Foldseek 3Di:
DADDDDQQFWWFFCAFDDDPNHTQDHHRDIWGFHFFDADPVHRQQGTWTARPVVRDIDGDGPVGTDRDPPPPPPPPPPPVPVPDDDDDDDDDDDDPPDPPPVVVVVVVVVVVVVVVVVVVVVVVVVVVVVVVVVVVVVVVVPCPVLVVQLVVCVVVVNVVSNVVSDDPVVLVPDPVSVCVVPPDDDDDDDDDDDDDDDDPPPDPADKDWDWDDDPAFIKIKIDGPVDPKIKIFTWGDDPNDIDGPDIDIGD

Solvent-accessible surface area (backbone atoms only — not comparable to full-atom values): 15523 Å² total; per-residue (Å²): 132,81,82,83,88,51,65,71,42,57,26,28,25,70,47,66,43,70,55,93,94,36,75,43,40,56,59,63,40,78,40,50,28,70,41,80,52,74,32,93,92,46,64,64,32,23,37,31,30,70,27,82,80,68,74,46,77,44,67,38,36,70,86,44,48,37,78,49,74,74,69,71,67,71,76,76,72,72,72,72,66,80,76,73,79,76,82,88,76,89,86,82,80,92,85,89,85,78,73,75,64,62,61,55,54,56,53,53,52,52,54,52,52,56,52,50,52,52,53,50,52,52,51,50,52,52,52,52,50,50,54,50,50,50,50,53,54,52,58,74,70,38,69,62,68,41,52,56,49,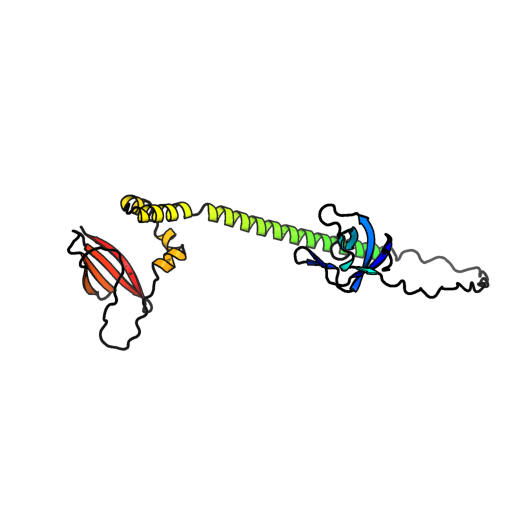24,54,56,20,56,78,68,70,37,62,70,58,28,60,78,44,65,50,72,69,64,49,70,68,35,70,68,52,44,49,71,75,61,70,78,89,83,85,89,77,76,94,74,84,92,78,87,77,89,78,90,66,95,64,89,6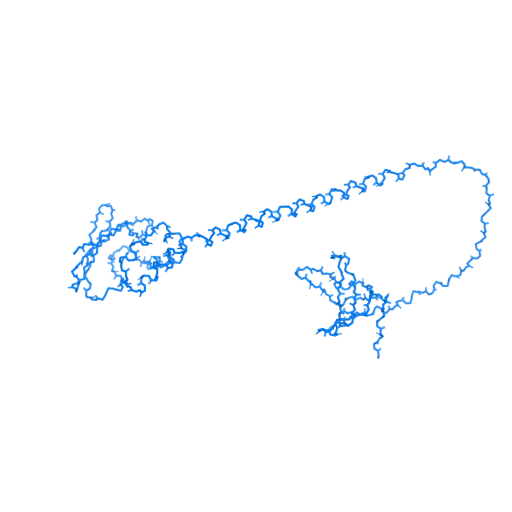7,63,75,47,77,49,77,45,83,52,102,85,30,39,38,41,36,41,37,39,84,80,45,93,37,33,44,37,34,37,29,35,74,54,97,93,41,80,37,81,75,44,79,47,78,46,104

Sequence (251 aa):
MEPEIQPGDVCELRGEVTVADSIAFARGELVTVEEIKLNPQRPEYRYVVYSTMTGKRFQLSDRELKMREKAFAPEYHSAAEPWSSPPIGPGGSADHGLTHTRELEDSIKDMAHRKWVIYLVIAVVLVVGAVVAVRLITAKSGPEGTLHGFFAAAQRNDVPAMMERWDPDALAADPGTREFITTKFTSSASKGTITPGSWNVALSGKMHYKTTAKDDGAVVVITNDEVDGSVSARMVEKDGTWYIAEMTIGP